Protein AF-A0A6A5E0U9-F1 (afdb_monomer_lite)

pLDDT: mean 84.62, std 11.76, range [40.44, 98.25]

Foldseek 3Di:
DVVVCVVCVDPDDPVPDDDDDAAFADDPDDPLVVLRVVVVVVCVVVVHGDHPHHDDPVRSVVSVVVVVVVVVVVVPPPDPPPPQDAPLLVLLWALQWGNLDVPDTDGLCPVPPDFAWDAQPPPRHIHGCLQQVDDPVPVDHDHQCPPPDPPHDLVQVVVQCVPPNVCSQDPLVRLVVLVVCLVVVVRGGPLSSCLVVVVDDPVSLVSQLPDDAPDDPVSLVVQLVSNVVSVVDDVVDVSVVCCCSRPSSLSSSLVSCCVRVVHTSSVSD

Sequence (269 aa):
MDILSLAFQNIWRLKEWSISYPDQWRQKDGVNCGVFVCTAAELDIKGTDMTNEPLNQVQLGHLRMYHAACLIADSVPKGKKVRESCMAEAIHACNYYDSTRKGQSRPLYPHVQKEDWVKCETCNGWLHKDCACYEPSQSGIFTCGCDLPEPYAFTSTLTSLRDKGVEGLISKERIKELKEMLDSGERKSNRMFLWQNPGGNRALKTILNGKPTCFNEKHMNDLIDLIKPTLSLDYSLFSNIDFVIDVMVPEATIDILVRFEGFSRFYAE

InterPro domains:
  IPR038765 Papain-like cysteine peptidase superfamily [SSF54001] (9-71)

Radius of gyration: 31.72 Å; chains: 1; bounding box: 82×39×82 Å

Secondary structure (DSSP, 8-state):
-HHHHHHSTTT--GGGPPP---------SSS-HHHHHHHHHHHHHHTPPPPSPPPPHHHHHHHHHHHHHHHHHHHS-TT-------GGGTTT--SSEE--STT-PEES-TT-----EEE-TTT--EEEHHHHT--TT--S----STTSPSSP--HHHHHHHHHH-GGGT--HHHHHHHHHHHHHTSS--HHHHHHH-TTS-HHHHHHHHT---SS-HHHHHHHHHHHHHHHT--TTSHHHHHHIIIIIHHHHHHHHHHHHH---HHHH-

Structure (mmCIF, N/CA/C/O backbone):
data_AF-A0A6A5E0U9-F1
#
_entry.id   AF-A0A6A5E0U9-F1
#
loop_
_atom_site.group_PDB
_atom_site.id
_atom_site.type_symbol
_atom_site.label_atom_id
_atom_site.label_alt_id
_atom_site.label_comp_id
_atom_site.label_asym_id
_atom_site.label_entity_id
_atom_site.label_seq_id
_atom_site.pdbx_PDB_ins_code
_atom_site.Cartn_x
_atom_site.Cartn_y
_atom_site.Cartn_z
_atom_site.occupancy
_atom_site.B_iso_or_equiv
_atom_site.auth_seq_id
_atom_site.auth_comp_id
_atom_site.auth_asym_id
_atom_site.auth_atom_id
_atom_site.pdbx_PDB_model_num
ATOM 1 N N . MET A 1 1 ? 54.716 -4.607 -36.582 1.00 58.03 1 MET A N 1
ATOM 2 C CA . MET A 1 1 ? 54.990 -6.059 -36.676 1.00 58.03 1 MET A CA 1
ATOM 3 C C . MET A 1 1 ? 55.412 -6.655 -35.340 1.00 58.03 1 MET A C 1
ATOM 5 O O . MET A 1 1 ? 55.076 -7.801 -35.101 1.00 58.03 1 MET A O 1
ATOM 9 N N . ASP A 1 2 ? 56.046 -5.896 -34.443 1.00 65.62 2 ASP A N 1
ATOM 10 C CA . ASP A 1 2 ? 56.578 -6.418 -33.169 1.00 65.62 2 ASP A CA 1
ATOM 11 C C . ASP A 1 2 ? 55.530 -7.075 -32.257 1.00 65.62 2 ASP A C 1
ATOM 13 O O . ASP A 1 2 ? 55.792 -8.127 -31.683 1.00 65.62 2 ASP A O 1
ATOM 17 N N . ILE A 1 3 ? 54.309 -6.527 -32.191 1.00 73.75 3 ILE A N 1
ATOM 18 C CA . ILE A 1 3 ? 53.193 -7.139 -31.446 1.00 73.75 3 ILE A CA 1
ATOM 19 C C . ILE A 1 3 ? 52.813 -8.512 -32.030 1.00 73.75 3 ILE A C 1
ATOM 21 O O . ILE A 1 3 ? 52.567 -9.454 -31.283 1.00 73.75 3 ILE A O 1
ATOM 25 N N . LEU A 1 4 ? 52.813 -8.656 -33.360 1.00 71.62 4 LEU A N 1
ATOM 26 C CA . LEU A 1 4 ? 52.514 -9.928 -34.028 1.00 71.62 4 LEU A CA 1
ATOM 27 C C . LEU A 1 4 ? 53.681 -10.918 -33.885 1.00 71.62 4 LEU A C 1
ATOM 29 O O . LEU A 1 4 ? 53.452 -12.098 -33.639 1.00 71.62 4 LEU A O 1
ATOM 33 N N . SER A 1 5 ? 54.926 -10.435 -33.933 1.00 69.69 5 SER A N 1
ATOM 34 C CA . SER A 1 5 ? 56.128 -11.214 -33.600 1.00 69.69 5 SER A CA 1
ATOM 35 C C . SER A 1 5 ? 56.076 -11.799 -32.197 1.00 69.69 5 SER A C 1
ATOM 37 O O . SER A 1 5 ? 56.457 -12.949 -32.001 1.00 69.69 5 SER A O 1
ATOM 39 N N . LEU A 1 6 ? 55.551 -11.040 -31.235 1.00 75.25 6 LEU A N 1
ATOM 40 C CA . LEU A 1 6 ? 55.354 -11.496 -29.863 1.00 75.25 6 LEU A CA 1
ATOM 41 C C . LEU A 1 6 ? 54.163 -12.451 -29.707 1.00 75.25 6 LEU A C 1
ATOM 43 O O . LEU A 1 6 ? 54.224 -13.333 -28.857 1.00 75.25 6 LEU A O 1
ATOM 47 N N . ALA A 1 7 ? 53.101 -12.300 -30.499 1.00 75.88 7 ALA A N 1
ATOM 48 C CA . ALA A 1 7 ? 51.920 -13.160 -30.416 1.00 75.88 7 ALA A CA 1
ATOM 49 C C . ALA A 1 7 ? 52.122 -14.529 -31.093 1.00 75.88 7 ALA A C 1
ATOM 51 O O . ALA A 1 7 ? 51.586 -15.531 -30.628 1.00 75.88 7 ALA A O 1
ATOM 52 N N . PHE A 1 8 ? 52.919 -14.592 -32.166 1.00 75.62 8 PHE A N 1
ATOM 53 C CA . PHE A 1 8 ? 53.071 -15.785 -33.011 1.00 75.62 8 PHE A CA 1
ATOM 54 C C . PHE A 1 8 ? 54.465 -16.433 -32.939 1.00 75.62 8 PHE A C 1
ATOM 56 O O . PHE A 1 8 ? 54.822 -17.201 -33.834 1.00 75.62 8 PHE A O 1
ATOM 63 N N . GLN A 1 9 ? 55.220 -16.154 -31.864 1.00 65.00 9 GLN A N 1
ATOM 64 C CA . GLN A 1 9 ? 56.666 -16.396 -31.668 1.00 65.00 9 GLN A CA 1
ATOM 65 C C . GLN A 1 9 ? 57.248 -17.695 -32.252 1.00 65.00 9 GLN A C 1
ATOM 67 O O . GLN A 1 9 ? 58.401 -17.681 -32.669 1.00 65.00 9 GLN A O 1
ATOM 72 N N . ASN A 1 10 ? 56.491 -18.798 -32.307 1.00 64.69 10 ASN A N 1
ATOM 73 C CA . ASN A 1 10 ? 57.000 -20.111 -32.723 1.00 64.69 10 ASN A CA 1
ATOM 74 C C . ASN A 1 10 ? 56.120 -20.866 -33.737 1.00 64.69 10 ASN A C 1
ATOM 76 O O . ASN A 1 10 ? 56.395 -22.031 -34.016 1.00 64.69 10 ASN A O 1
ATOM 80 N N . ILE A 1 11 ? 55.054 -20.254 -34.267 1.00 62.81 11 ILE A N 1
ATOM 81 C CA . ILE A 1 11 ? 54.010 -20.994 -35.011 1.00 62.81 11 ILE A CA 1
ATOM 82 C C . ILE A 1 11 ? 53.953 -20.595 -36.492 1.00 62.81 11 ILE A C 1
ATOM 84 O O . ILE A 1 11 ? 53.598 -21.418 -37.330 1.00 62.81 11 ILE A O 1
ATOM 88 N N . TRP A 1 12 ? 54.354 -19.369 -36.850 1.00 62.00 12 TRP A N 1
ATOM 89 C CA . TRP A 1 12 ? 54.237 -18.892 -38.231 1.00 62.00 12 TRP A CA 1
ATOM 90 C C . TRP A 1 12 ? 55.389 -17.994 -38.675 1.00 62.00 12 TRP A C 1
ATOM 92 O O . TRP A 1 12 ? 55.940 -17.204 -37.910 1.00 62.00 12 TRP A O 1
ATOM 102 N N . ARG A 1 13 ? 55.732 -18.078 -39.963 1.00 70.94 13 ARG A N 1
ATOM 103 C CA . ARG A 1 13 ? 56.753 -17.237 -40.593 1.00 70.94 13 ARG A CA 1
ATOM 104 C C . ARG A 1 13 ? 56.152 -15.891 -40.989 1.00 70.94 13 ARG A C 1
ATOM 106 O O . ARG A 1 13 ? 55.609 -15.741 -42.074 1.00 70.94 13 ARG A O 1
ATOM 113 N N . LEU A 1 14 ? 56.326 -14.879 -40.143 1.00 67.62 14 LEU A N 1
ATOM 114 C CA . LEU A 1 14 ? 55.871 -13.501 -40.412 1.00 67.62 14 LEU A CA 1
ATOM 115 C C . LEU A 1 14 ? 56.441 -12.890 -41.702 1.00 67.62 14 LEU A C 1
ATOM 117 O O . LEU A 1 14 ? 55.870 -11.950 -42.239 1.00 67.62 14 LEU A O 1
ATOM 121 N N . LYS A 1 15 ? 57.552 -13.432 -42.219 1.00 71.75 15 LYS A N 1
ATOM 122 C CA . LYS A 1 15 ? 58.125 -13.047 -43.521 1.00 71.75 15 LYS A CA 1
ATOM 123 C C . LYS A 1 15 ? 57.227 -13.396 -44.713 1.00 71.75 15 LYS A C 1
ATOM 125 O O . LYS A 1 15 ? 57.427 -12.844 -45.785 1.00 71.75 15 LYS A O 1
ATOM 130 N N . GLU A 1 16 ? 56.284 -14.315 -44.536 1.00 76.69 16 GLU A N 1
ATOM 131 C CA . GLU A 1 16 ? 55.345 -14.755 -45.575 1.00 76.69 16 GLU A CA 1
ATOM 132 C C . GLU A 1 16 ? 54.035 -13.947 -45.541 1.00 76.69 16 GLU A C 1
ATOM 134 O O . GLU A 1 16 ? 53.144 -14.175 -46.352 1.00 76.69 16 GLU A O 1
ATOM 139 N N . TRP A 1 17 ? 53.903 -12.997 -44.610 1.00 75.50 17 TRP A N 1
ATOM 140 C CA . TRP A 1 17 ? 52.701 -12.188 -44.457 1.00 75.50 17 TRP A CA 1
ATOM 141 C C . TRP A 1 17 ? 52.766 -10.971 -45.377 1.00 75.50 17 TRP A C 1
ATOM 143 O O . TRP A 1 17 ? 53.725 -10.199 -45.345 1.00 75.50 17 TRP A O 1
ATOM 153 N N . SER A 1 18 ? 51.718 -10.773 -46.168 1.00 78.62 18 SER A N 1
ATOM 154 C CA . SER A 1 18 ? 51.528 -9.562 -46.961 1.00 78.62 18 SER A CA 1
ATOM 155 C C . SER A 1 18 ? 50.759 -8.519 -46.158 1.00 78.62 18 SER A C 1
ATOM 157 O O . SER A 1 18 ? 49.714 -8.820 -45.584 1.00 78.62 18 SER A O 1
ATOM 159 N N . ILE A 1 19 ? 51.250 -7.282 -46.159 1.00 79.00 19 ILE A N 1
ATOM 160 C CA . ILE A 1 19 ? 50.497 -6.127 -45.669 1.00 79.00 19 ILE A CA 1
ATOM 161 C C . ILE A 1 19 ? 49.814 -5.494 -46.877 1.00 79.00 19 ILE A C 1
ATOM 163 O O . ILE A 1 19 ? 50.485 -5.101 -47.830 1.00 79.00 19 ILE A O 1
ATOM 167 N N . SER A 1 20 ? 48.492 -5.389 -46.830 1.00 81.25 20 SER A N 1
ATOM 168 C CA . SER A 1 20 ? 47.696 -4.669 -47.819 1.00 81.25 20 SER A CA 1
ATOM 169 C C . SER A 1 20 ? 47.112 -3.407 -47.199 1.00 81.25 20 SER A C 1
ATOM 171 O O . SER A 1 20 ? 46.666 -3.417 -46.053 1.00 81.25 20 SER A O 1
ATOM 173 N N . TYR A 1 21 ? 47.092 -2.331 -47.979 1.00 78.12 21 TYR A N 1
ATOM 174 C CA . TYR A 1 21 ? 46.406 -1.094 -47.633 1.00 78.12 21 TYR A CA 1
ATOM 175 C C . TYR A 1 21 ? 45.181 -0.994 -48.538 1.00 78.12 21 TYR A C 1
ATOM 177 O O . TYR A 1 21 ? 45.360 -0.728 -49.728 1.00 78.12 21 TYR A O 1
ATOM 185 N N . PRO A 1 22 ? 43.971 -1.285 -48.031 1.00 76.38 22 PRO A N 1
ATOM 186 C CA . PRO A 1 22 ? 42.769 -1.145 -48.836 1.00 76.38 22 PRO A CA 1
ATOM 187 C C . PRO A 1 22 ? 42.552 0.325 -49.195 1.00 76.38 22 PRO A C 1
ATOM 189 O O . PRO A 1 22 ? 43.014 1.224 -48.484 1.00 76.38 22 PRO A O 1
ATOM 192 N N . ASP A 1 23 ? 41.833 0.556 -50.290 1.00 82.19 23 ASP A N 1
ATOM 193 C CA . ASP A 1 23 ? 41.374 1.892 -50.651 1.00 82.19 23 ASP A CA 1
ATOM 194 C C . ASP A 1 23 ? 40.517 2.468 -49.517 1.00 82.19 23 ASP A C 1
ATOM 196 O O . ASP A 1 23 ? 39.747 1.761 -48.866 1.00 82.19 23 ASP A O 1
ATOM 200 N N . GLN A 1 24 ? 40.687 3.759 -49.240 1.00 81.88 24 GLN A N 1
ATOM 201 C CA . GLN A 1 24 ? 40.002 4.445 -48.147 1.00 81.88 24 GLN A CA 1
ATOM 202 C C . GLN A 1 24 ? 39.643 5.862 -48.570 1.00 81.88 24 GLN A C 1
ATOM 204 O O . GLN A 1 24 ? 40.419 6.559 -49.231 1.00 81.88 24 GLN A O 1
ATOM 209 N N . TRP A 1 25 ? 38.481 6.335 -48.119 1.00 86.88 25 TRP A N 1
ATOM 210 C CA . TRP A 1 25 ? 38.076 7.711 -48.368 1.00 86.88 25 TRP A CA 1
ATOM 211 C C . TRP A 1 25 ? 39.111 8.694 -47.826 1.00 86.88 25 TRP A C 1
ATOM 213 O O . TRP A 1 25 ? 39.492 8.661 -46.652 1.00 86.88 25 TRP A O 1
ATOM 223 N N . ARG A 1 26 ? 39.537 9.629 -48.677 1.00 84.38 26 ARG A N 1
ATOM 224 C CA . ARG A 1 26 ? 40.525 10.633 -48.286 1.00 84.38 26 ARG A CA 1
ATOM 225 C C . ARG A 1 26 ? 39.898 11.673 -47.359 1.00 84.38 26 ARG A C 1
ATOM 227 O O . ARG A 1 26 ? 39.071 12.482 -47.787 1.00 84.38 26 ARG A O 1
ATOM 234 N N . GLN A 1 27 ? 40.364 11.715 -46.114 1.00 83.00 27 GLN A N 1
ATOM 235 C CA . GLN A 1 27 ? 40.028 12.786 -45.183 1.00 83.00 27 GLN A CA 1
ATOM 236 C C . GLN A 1 27 ? 40.666 14.116 -45.630 1.00 83.00 27 GLN A C 1
ATOM 238 O O . GLN A 1 27 ? 41.842 14.170 -45.986 1.00 83.00 27 GLN A O 1
ATOM 243 N N . LYS A 1 28 ? 39.880 15.202 -45.612 1.00 85.00 28 LYS A N 1
ATOM 244 C CA . LYS A 1 28 ? 40.313 16.564 -45.994 1.00 85.00 28 LYS A CA 1
ATOM 245 C C . LYS A 1 28 ? 40.357 17.559 -44.825 1.00 85.00 28 LYS A C 1
ATOM 247 O O . LYS A 1 28 ? 40.676 18.723 -45.034 1.00 85.00 28 LYS A O 1
ATOM 252 N N . ASP A 1 29 ? 40.019 17.121 -43.617 1.00 82.44 29 ASP A N 1
ATOM 253 C CA . ASP A 1 29 ? 39.964 17.947 -42.407 1.00 82.44 29 ASP A CA 1
ATOM 254 C C . ASP A 1 29 ? 40.693 17.273 -41.237 1.00 82.44 29 ASP A C 1
ATOM 256 O O . ASP A 1 29 ? 41.065 16.111 -41.330 1.00 82.44 29 ASP A O 1
ATOM 260 N N . GLY A 1 30 ? 40.908 17.990 -40.132 1.00 84.44 30 GLY A N 1
ATOM 261 C CA . GLY A 1 30 ? 41.599 17.457 -38.949 1.00 84.44 30 GLY A CA 1
ATOM 262 C C . GLY A 1 30 ? 40.689 16.879 -37.860 1.00 84.44 30 GLY A C 1
ATOM 263 O O . GLY A 1 30 ? 41.194 16.502 -36.809 1.00 84.44 30 GLY A O 1
ATOM 264 N N . VAL A 1 31 ? 39.365 16.845 -38.057 1.00 85.75 31 VAL A N 1
ATOM 265 C CA . VAL A 1 31 ? 38.398 16.621 -36.956 1.00 85.75 31 VAL A CA 1
ATOM 266 C C . VAL A 1 31 ? 37.567 15.348 -37.101 1.00 85.75 31 VAL A C 1
ATOM 268 O O . VAL A 1 31 ? 36.979 14.892 -36.126 1.00 85.75 31 VAL A O 1
ATOM 271 N N . ASN A 1 32 ? 37.516 14.749 -38.292 1.00 87.75 32 ASN A N 1
ATOM 272 C CA . ASN A 1 32 ? 36.668 13.587 -38.569 1.00 87.75 32 ASN A CA 1
ATOM 273 C C . ASN A 1 32 ? 37.390 12.239 -38.537 1.00 87.75 32 ASN A C 1
ATOM 275 O O . ASN A 1 32 ? 36.776 11.238 -38.894 1.00 87.75 32 ASN A O 1
ATOM 279 N N . CYS A 1 33 ? 38.649 12.172 -38.096 1.00 88.88 33 CYS A N 1
ATOM 280 C CA . CYS A 1 33 ? 39.456 10.951 -38.206 1.00 88.88 33 CYS A CA 1
ATOM 281 C C . CYS A 1 33 ? 38.786 9.744 -37.532 1.00 88.88 33 CYS A C 1
ATOM 283 O O . CYS A 1 33 ? 38.795 8.653 -38.092 1.00 88.88 33 CYS A O 1
ATOM 285 N N . GLY A 1 34 ? 38.105 9.954 -36.399 1.00 88.44 34 GLY A N 1
ATOM 286 C CA . GLY A 1 34 ? 37.329 8.909 -35.728 1.00 88.44 34 GLY A CA 1
ATOM 287 C C . GLY A 1 34 ? 36.192 8.338 -36.584 1.00 88.44 34 GLY A C 1
ATOM 288 O O . GLY A 1 34 ? 35.999 7.129 -36.609 1.00 88.44 34 GLY A O 1
ATOM 289 N N . VAL A 1 35 ? 35.486 9.177 -37.350 1.00 90.25 35 VAL A N 1
ATOM 290 C CA . VAL A 1 35 ? 34.416 8.733 -38.262 1.00 90.25 35 VAL A CA 1
ATOM 291 C C . VAL A 1 35 ? 34.989 7.858 -39.377 1.00 90.25 35 VAL A C 1
ATOM 293 O O . VAL A 1 35 ? 34.420 6.810 -39.681 1.00 90.25 35 VAL A O 1
ATOM 296 N N . PHE A 1 36 ? 36.124 8.256 -39.962 1.00 90.75 36 PHE A N 1
ATOM 297 C CA . PHE A 1 36 ? 36.796 7.472 -41.004 1.00 90.75 36 PHE A CA 1
ATOM 298 C C . PHE A 1 36 ? 37.283 6.123 -40.463 1.00 90.75 36 PHE A C 1
ATOM 300 O O . PHE A 1 36 ? 36.996 5.100 -41.074 1.00 90.75 36 PHE A O 1
ATOM 307 N N . VAL A 1 37 ? 37.940 6.102 -39.297 1.00 89.75 37 VAL A N 1
ATOM 308 C CA . VAL A 1 37 ? 38.462 4.866 -38.687 1.00 89.75 37 VAL A CA 1
ATOM 309 C C . VAL A 1 37 ? 37.338 3.893 -38.323 1.00 89.75 37 VAL A C 1
ATOM 311 O O . VAL A 1 37 ? 37.416 2.722 -38.689 1.00 89.75 37 VAL A O 1
ATOM 314 N N . CYS A 1 38 ? 36.278 4.359 -37.652 1.00 89.44 38 CYS A N 1
ATOM 315 C CA . CYS A 1 38 ? 35.160 3.491 -37.268 1.00 89.44 38 CYS A CA 1
ATOM 316 C C . CYS A 1 38 ? 34.431 2.926 -38.492 1.00 89.44 38 CYS A C 1
ATOM 318 O O . CYS A 1 38 ? 34.117 1.739 -38.526 1.00 89.44 38 CYS A O 1
ATOM 320 N N . THR A 1 39 ? 34.198 3.755 -39.515 1.00 89.38 39 THR A N 1
ATOM 321 C CA . THR A 1 39 ? 33.515 3.297 -40.735 1.00 89.38 39 THR A CA 1
ATOM 322 C C . THR A 1 39 ? 34.383 2.325 -41.530 1.00 89.38 39 THR A C 1
ATOM 324 O O . THR A 1 39 ? 33.877 1.308 -41.991 1.00 89.38 39 THR A O 1
ATOM 327 N N . ALA A 1 40 ? 35.686 2.596 -41.657 1.00 87.88 40 ALA A N 1
ATOM 328 C CA . ALA A 1 40 ? 36.614 1.709 -42.353 1.00 87.88 40 ALA A CA 1
ATOM 329 C C . ALA A 1 40 ? 36.672 0.324 -41.696 1.00 87.88 40 ALA A C 1
ATOM 331 O O . ALA A 1 40 ? 36.576 -0.682 -42.392 1.00 87.88 40 ALA A O 1
ATOM 332 N N . ALA A 1 41 ? 36.752 0.271 -40.363 1.00 87.62 41 ALA A N 1
ATOM 333 C CA . ALA A 1 41 ? 36.735 -0.990 -39.625 1.00 87.62 41 ALA A CA 1
ATOM 334 C C . ALA A 1 41 ? 35.416 -1.762 -39.816 1.00 87.62 41 ALA A C 1
ATOM 336 O O . ALA A 1 41 ? 35.425 -2.978 -39.984 1.00 87.62 41 ALA A O 1
ATOM 337 N N . GLU A 1 42 ? 34.275 -1.068 -39.813 1.00 87.25 42 GLU A N 1
ATOM 338 C CA . GLU A 1 42 ? 32.972 -1.705 -40.016 1.00 87.25 42 GLU A CA 1
ATOM 339 C C . GLU A 1 42 ? 32.806 -2.271 -41.433 1.00 87.25 42 GLU A C 1
ATOM 341 O O . GLU A 1 42 ? 32.258 -3.362 -41.602 1.00 87.25 42 GLU A O 1
ATOM 346 N N . LEU A 1 43 ? 33.265 -1.541 -42.451 1.00 85.62 43 LEU A N 1
ATOM 347 C CA . LEU A 1 43 ? 33.187 -1.982 -43.844 1.00 85.62 43 LEU A CA 1
ATOM 348 C C . LEU A 1 43 ? 34.145 -3.142 -44.134 1.00 85.62 43 LEU A C 1
ATOM 350 O O . LEU A 1 43 ? 33.746 -4.066 -44.840 1.00 85.62 43 LEU A O 1
ATOM 354 N N . ASP A 1 44 ? 35.335 -3.146 -43.526 1.00 85.00 44 ASP A N 1
ATOM 355 C CA . ASP A 1 44 ? 36.298 -4.254 -43.611 1.00 85.00 44 ASP A CA 1
ATOM 356 C C . ASP A 1 44 ? 35.694 -5.562 -43.071 1.00 85.00 44 ASP A C 1
ATOM 358 O O . ASP A 1 44 ? 35.697 -6.586 -43.753 1.00 85.00 44 ASP A O 1
ATOM 362 N N . ILE A 1 45 ? 35.034 -5.510 -41.906 1.00 83.50 45 ILE A N 1
ATOM 363 C CA . ILE A 1 45 ? 34.315 -6.665 -41.333 1.00 83.50 45 ILE A CA 1
ATOM 364 C C . ILE A 1 45 ? 33.187 -7.147 -42.256 1.00 83.50 45 ILE A C 1
ATOM 366 O O . ILE A 1 45 ? 32.911 -8.346 -42.332 1.00 83.50 45 ILE A O 1
ATOM 370 N N . LYS A 1 46 ? 32.509 -6.223 -42.945 1.00 82.81 46 LYS A N 1
ATOM 371 C CA . LYS A 1 46 ? 31.412 -6.542 -43.870 1.00 82.81 46 LYS A CA 1
ATOM 372 C C . LYS A 1 46 ? 31.895 -6.979 -45.257 1.00 82.81 46 LYS A C 1
ATOM 374 O O . LYS A 1 46 ? 31.057 -7.383 -46.060 1.00 82.81 46 LYS A O 1
ATOM 379 N N . GLY A 1 47 ? 33.200 -6.922 -45.535 1.00 83.44 47 GLY A N 1
ATOM 380 C CA . GLY A 1 47 ? 33.765 -7.222 -46.851 1.00 83.44 47 GLY A CA 1
ATOM 381 C C . GLY A 1 47 ? 33.312 -6.243 -47.937 1.00 83.44 47 GLY A C 1
ATOM 382 O O . GLY A 1 47 ? 33.166 -6.639 -49.091 1.00 83.44 47 GLY A O 1
ATOM 383 N N . THR A 1 48 ? 33.024 -4.992 -47.567 1.00 83.38 48 THR A N 1
ATOM 384 C CA . THR A 1 48 ? 32.579 -3.957 -48.506 1.00 83.38 48 THR A CA 1
ATOM 385 C C . THR A 1 48 ? 33.762 -3.100 -48.933 1.00 83.38 48 THR A C 1
ATOM 387 O O . THR A 1 48 ? 34.345 -2.395 -48.110 1.00 83.38 48 THR A O 1
ATOM 390 N N . ASP A 1 49 ? 34.058 -3.098 -50.231 1.00 80.31 49 ASP A N 1
ATOM 391 C CA . ASP A 1 49 ? 35.122 -2.268 -50.793 1.00 80.31 49 ASP A CA 1
ATOM 392 C C . ASP A 1 49 ? 34.798 -0.771 -50.679 1.00 80.31 49 ASP A C 1
ATOM 394 O O . ASP A 1 49 ? 33.678 -0.317 -50.939 1.00 80.31 49 ASP A O 1
ATOM 398 N N . MET A 1 50 ? 35.807 0.012 -50.302 1.00 80.31 50 MET A N 1
ATOM 399 C CA . MET A 1 50 ? 35.739 1.470 -50.241 1.00 80.31 50 MET A CA 1
ATOM 400 C C . MET A 1 50 ? 36.400 2.096 -51.467 1.00 80.31 50 MET A C 1
ATOM 402 O O . MET A 1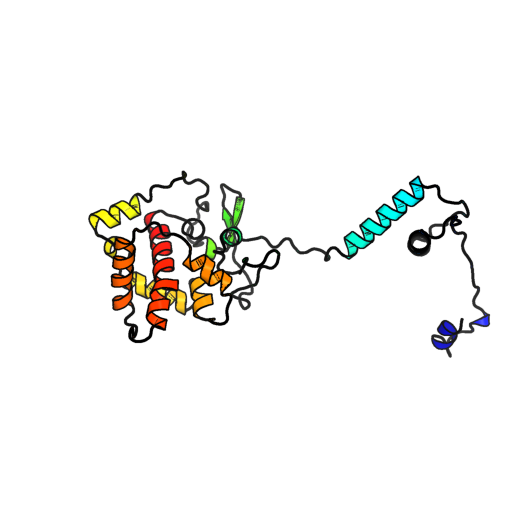 50 ? 37.293 1.525 -52.083 1.00 80.31 50 MET A O 1
ATOM 406 N N . THR A 1 51 ? 35.975 3.312 -51.807 1.00 81.25 51 THR A N 1
ATOM 407 C CA . THR A 1 51 ? 36.606 4.112 -52.863 1.00 81.25 51 THR A CA 1
ATOM 408 C C . THR A 1 51 ? 37.591 5.116 -52.266 1.00 81.25 51 THR A C 1
ATOM 410 O O . THR A 1 51 ? 37.489 5.499 -51.103 1.00 81.25 51 THR A O 1
ATOM 413 N N . ASN A 1 52 ? 38.516 5.624 -53.083 1.00 81.69 52 ASN A N 1
ATOM 414 C CA . ASN A 1 52 ? 39.447 6.686 -52.675 1.00 81.69 52 ASN A CA 1
ATOM 415 C C . ASN A 1 52 ? 38.854 8.107 -52.765 1.00 81.69 52 ASN A C 1
ATOM 417 O O . ASN A 1 52 ? 39.559 9.104 -52.566 1.00 81.69 52 ASN A O 1
ATOM 421 N N . GLU A 1 53 ? 37.564 8.233 -53.083 1.00 83.50 53 GLU A N 1
ATOM 422 C CA . GLU A 1 53 ? 36.919 9.532 -53.246 1.00 83.50 53 GLU A CA 1
ATOM 423 C C . GLU A 1 53 ? 36.688 10.224 -51.892 1.00 83.50 53 GLU A C 1
ATOM 425 O O . GLU A 1 53 ? 36.318 9.586 -50.907 1.00 83.50 53 GLU A O 1
ATOM 430 N N . PRO A 1 54 ? 36.909 11.545 -51.795 1.00 83.69 54 PRO A N 1
ATOM 431 C CA . PRO A 1 54 ? 36.645 12.273 -50.565 1.00 83.69 54 PRO A CA 1
ATOM 432 C C . PRO A 1 54 ? 35.139 12.429 -50.346 1.00 83.69 54 PRO A C 1
ATOM 434 O O . PRO A 1 54 ? 34.417 12.880 -51.235 1.00 83.69 54 PRO A O 1
ATOM 437 N N . LEU A 1 55 ? 34.685 12.156 -49.125 1.00 86.56 55 LEU A N 1
ATOM 438 C CA . LEU A 1 55 ? 33.298 12.390 -48.737 1.00 86.56 55 LEU A CA 1
ATOM 439 C C . LEU A 1 55 ? 32.955 13.885 -48.720 1.00 86.56 55 LEU A C 1
ATOM 441 O O . LEU A 1 55 ? 33.747 14.726 -48.281 1.00 86.56 55 LEU A O 1
ATOM 445 N N . ASN A 1 56 ? 31.738 14.214 -49.149 1.00 88.25 56 ASN A N 1
ATOM 446 C CA . ASN A 1 56 ? 31.179 15.551 -48.982 1.00 88.25 56 ASN A CA 1
ATOM 447 C C . ASN A 1 56 ? 30.622 15.759 -47.556 1.00 88.25 56 ASN A C 1
ATOM 449 O O . ASN A 1 56 ? 30.470 14.819 -46.775 1.00 88.25 56 ASN A O 1
ATOM 453 N N . GLN A 1 57 ? 30.304 17.010 -47.202 1.00 84.12 57 GLN A N 1
ATOM 454 C CA . GLN A 1 57 ? 29.846 17.355 -45.847 1.00 84.12 57 GLN A CA 1
ATOM 455 C C . GLN A 1 57 ? 28.520 16.687 -45.456 1.00 84.12 57 GLN A C 1
ATOM 457 O O . GLN A 1 57 ? 28.329 16.378 -44.283 1.00 84.12 57 GLN A O 1
ATOM 462 N N . VAL A 1 58 ? 27.624 16.425 -46.411 1.00 85.81 58 VAL A N 1
ATOM 463 C CA . VAL A 1 58 ? 26.344 15.750 -46.139 1.00 85.81 58 VAL A CA 1
ATOM 464 C C . VAL A 1 58 ? 26.586 14.280 -45.795 1.00 85.81 58 VAL A C 1
ATOM 466 O O . VAL A 1 58 ? 26.077 13.791 -44.789 1.00 85.81 58 VAL A O 1
ATOM 469 N N . GLN A 1 59 ? 27.433 13.595 -46.569 1.00 88.25 59 GLN A N 1
ATOM 470 C CA . GLN A 1 59 ? 27.843 12.212 -46.301 1.00 88.25 59 GLN A CA 1
ATOM 471 C C . GLN A 1 59 ? 28.556 12.091 -44.948 1.00 88.25 59 GLN A C 1
ATOM 473 O O . GLN A 1 59 ? 28.228 11.211 -44.153 1.00 88.25 59 GLN A O 1
ATOM 478 N N . LEU A 1 60 ? 29.471 13.018 -44.643 1.00 89.06 60 LEU A N 1
ATOM 479 C CA . LEU A 1 60 ? 30.124 13.087 -43.331 1.00 89.06 60 LEU A CA 1
ATOM 480 C C . LEU A 1 60 ? 29.120 13.342 -42.202 1.00 89.06 60 LEU A C 1
ATOM 482 O O . LEU A 1 60 ? 29.225 12.723 -41.145 1.00 89.06 60 LEU A O 1
ATOM 486 N N . GLY A 1 61 ? 28.136 14.216 -42.420 1.00 83.38 61 GLY A N 1
ATOM 487 C CA . GLY A 1 61 ? 27.057 14.474 -41.469 1.00 83.38 61 GLY A CA 1
ATOM 488 C C . GLY A 1 61 ? 26.247 13.216 -41.155 1.00 83.38 61 GLY A C 1
ATOM 489 O O . GLY A 1 61 ? 26.013 12.918 -39.984 1.00 83.38 61 GLY A O 1
ATOM 490 N N . HIS A 1 62 ? 25.889 12.434 -42.176 1.00 87.62 62 HIS A N 1
ATOM 491 C CA . HIS A 1 62 ? 25.191 11.160 -41.993 1.00 87.62 62 HIS A CA 1
ATOM 492 C C . HIS A 1 62 ? 26.027 10.145 -41.211 1.00 87.62 62 HIS A C 1
ATOM 494 O O . HIS A 1 62 ? 25.513 9.551 -40.267 1.00 87.62 62 HIS A O 1
ATOM 500 N N . LEU A 1 63 ? 27.313 9.985 -41.537 1.00 89.25 63 LEU A N 1
ATOM 501 C CA . LEU A 1 63 ? 28.183 9.053 -40.813 1.00 89.25 63 LEU A CA 1
ATOM 502 C C . LEU A 1 63 ? 28.397 9.475 -39.355 1.00 89.25 63 LEU A C 1
ATOM 504 O O . LEU A 1 63 ? 28.383 8.625 -38.469 1.00 89.25 63 LEU A O 1
ATOM 508 N N . ARG A 1 64 ? 28.530 10.777 -39.072 1.00 89.06 64 ARG A N 1
ATOM 509 C CA . ARG A 1 64 ? 28.589 11.274 -37.685 1.00 89.06 64 ARG A CA 1
ATOM 510 C C . ARG A 1 64 ? 27.327 10.923 -36.912 1.00 89.06 64 ARG A C 1
ATOM 512 O O . ARG A 1 64 ? 27.432 10.442 -35.791 1.00 89.06 64 ARG A O 1
ATOM 519 N N . MET A 1 65 ? 26.153 11.162 -37.498 1.00 84.75 65 MET A N 1
ATOM 520 C CA . MET A 1 65 ? 24.882 10.827 -36.852 1.00 84.75 65 MET A CA 1
ATOM 521 C C . MET A 1 65 ? 24.735 9.322 -36.647 1.00 84.75 65 MET A C 1
ATOM 523 O O . MET A 1 65 ? 24.300 8.911 -35.578 1.00 84.75 65 MET A O 1
ATOM 527 N N . TYR A 1 66 ? 25.139 8.512 -37.626 1.00 87.06 66 TYR A N 1
ATOM 528 C CA . TYR A 1 66 ? 25.142 7.057 -37.520 1.00 87.06 66 TYR A CA 1
ATOM 529 C C . TYR A 1 66 ? 26.027 6.578 -36.363 1.00 87.06 66 TYR A C 1
ATOM 531 O O . TYR A 1 66 ? 25.531 5.925 -35.451 1.00 87.06 66 TYR A O 1
ATOM 539 N N . HIS A 1 67 ? 27.301 6.984 -36.324 1.00 85.38 67 HIS A N 1
ATOM 540 C CA . HIS A 1 67 ? 28.219 6.584 -35.250 1.00 85.38 67 HIS A CA 1
ATOM 541 C C . HIS A 1 67 ? 27.798 7.132 -33.887 1.00 85.38 67 HIS A C 1
ATOM 543 O O . HIS A 1 67 ? 27.884 6.420 -32.891 1.00 85.38 67 HIS A O 1
ATOM 549 N N . ALA A 1 68 ? 27.281 8.363 -33.824 1.00 79.88 68 ALA A N 1
ATOM 550 C CA . ALA A 1 68 ? 26.707 8.905 -32.596 1.00 79.88 68 ALA A CA 1
ATOM 551 C C . ALA A 1 68 ? 25.491 8.086 -32.135 1.00 79.88 68 ALA A C 1
ATOM 553 O O . ALA A 1 68 ? 25.380 7.787 -30.950 1.00 79.88 68 ALA A O 1
ATOM 554 N N . ALA A 1 69 ? 24.611 7.677 -33.053 1.00 73.31 69 ALA A N 1
ATOM 555 C CA . ALA A 1 69 ? 23.468 6.826 -32.746 1.00 73.31 69 ALA A CA 1
ATOM 556 C C . ALA A 1 69 ? 23.900 5.426 -32.290 1.00 73.31 69 ALA A C 1
ATOM 558 O O . ALA A 1 69 ? 23.310 4.916 -31.346 1.00 73.31 69 ALA A O 1
ATOM 559 N N . CYS A 1 70 ? 24.943 4.834 -32.882 1.00 76.94 70 CYS A N 1
ATOM 560 C CA . CYS A 1 70 ? 25.520 3.563 -32.433 1.00 76.94 70 CYS A CA 1
ATOM 561 C C . CYS A 1 70 ? 26.137 3.682 -31.034 1.00 76.94 70 CYS A C 1
ATOM 563 O O . CYS A 1 70 ? 25.844 2.863 -30.172 1.00 76.94 70 CYS A O 1
ATOM 565 N N . LEU A 1 71 ? 26.905 4.742 -30.763 1.00 75.69 71 LEU A N 1
ATOM 566 C CA . LEU A 1 71 ? 27.464 5.004 -29.432 1.00 75.69 71 LEU A CA 1
ATOM 567 C C . LEU A 1 71 ? 26.367 5.245 -28.392 1.00 75.69 71 LEU A C 1
ATOM 569 O O . LEU A 1 71 ? 26.482 4.782 -27.259 1.00 75.69 71 LEU A O 1
ATOM 573 N N . ILE A 1 72 ? 25.291 5.944 -28.764 1.00 71.06 72 ILE A N 1
ATOM 574 C CA . ILE A 1 72 ? 24.108 6.103 -27.915 1.00 71.06 72 ILE A CA 1
ATOM 575 C C . ILE A 1 72 ? 23.415 4.750 -27.729 1.00 71.06 72 ILE A C 1
ATOM 577 O O . ILE A 1 72 ? 23.098 4.405 -26.604 1.00 71.06 72 ILE A O 1
ATOM 581 N N . ALA A 1 73 ? 23.227 3.945 -28.772 1.00 59.78 73 ALA A N 1
ATOM 582 C CA . ALA A 1 73 ? 22.592 2.630 -28.679 1.00 59.78 73 ALA A CA 1
ATOM 583 C C . ALA A 1 73 ? 23.398 1.630 -27.829 1.00 59.78 73 ALA A C 1
ATOM 585 O O . ALA A 1 73 ? 22.798 0.845 -27.100 1.00 59.78 73 ALA A O 1
ATOM 586 N N . ASP A 1 74 ? 24.730 1.696 -27.867 1.00 52.88 74 ASP A N 1
ATOM 587 C CA . ASP A 1 74 ? 25.625 0.870 -27.046 1.00 52.88 74 ASP A CA 1
ATOM 588 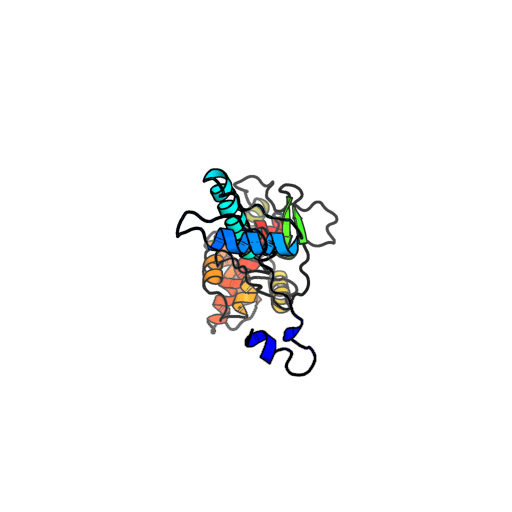C C . ASP A 1 74 ? 25.790 1.406 -25.613 1.00 52.88 74 ASP A C 1
ATOM 590 O O . ASP A 1 74 ? 26.091 0.641 -24.694 1.00 52.88 74 ASP A O 1
ATOM 594 N N . SER A 1 75 ? 25.565 2.709 -25.394 1.00 50.34 75 SER A N 1
ATOM 595 C CA . SER A 1 75 ? 25.502 3.321 -24.054 1.00 50.34 75 SER A CA 1
ATOM 596 C C . SER A 1 75 ? 24.098 3.311 -23.445 1.00 50.34 75 SER A C 1
ATOM 598 O O . SER A 1 75 ? 23.950 3.482 -22.231 1.00 50.34 75 SER A O 1
ATOM 600 N N . VAL A 1 76 ? 23.067 3.039 -24.246 1.00 42.06 76 VAL A N 1
ATOM 601 C CA . VAL A 1 76 ? 21.758 2.606 -23.772 1.00 42.06 76 VAL A CA 1
ATOM 602 C C . VAL A 1 76 ? 21.960 1.193 -23.225 1.00 42.06 76 VAL A C 1
ATOM 604 O O . VAL A 1 76 ? 22.328 0.289 -23.973 1.00 42.06 76 VAL A O 1
ATOM 607 N N . PRO A 1 77 ? 21.738 0.961 -21.919 1.00 45.72 77 PRO A N 1
ATOM 608 C CA . PRO A 1 77 ? 21.825 -0.377 -21.358 1.00 45.72 77 PRO A CA 1
ATOM 609 C C . PRO A 1 77 ? 20.952 -1.313 -22.192 1.00 45.72 77 PRO A C 1
ATOM 611 O O . PRO A 1 77 ? 19.743 -1.075 -22.283 1.00 45.72 77 PRO A O 1
ATOM 614 N N . LYS A 1 78 ? 21.566 -2.339 -22.808 1.00 44.50 78 LYS A N 1
ATOM 615 C CA . LYS A 1 78 ? 20.879 -3.419 -23.531 1.00 44.50 78 LYS A CA 1
ATOM 616 C C . LYS A 1 78 ? 19.638 -3.808 -22.739 1.00 44.50 78 LYS A C 1
ATOM 618 O O . LYS A 1 78 ? 19.769 -4.377 -21.662 1.00 44.50 78 LYS A O 1
ATOM 623 N N . GLY A 1 79 ? 18.475 -3.406 -23.253 1.00 45.59 79 GLY A N 1
ATOM 624 C CA . GLY A 1 79 ? 17.160 -3.579 -22.650 1.00 45.59 79 GLY A CA 1
ATOM 625 C C . GLY A 1 79 ? 17.158 -3.591 -21.123 1.00 45.59 79 GLY A C 1
ATOM 626 O O . GLY A 1 79 ? 17.132 -4.665 -20.518 1.00 45.59 79 GLY A O 1
ATOM 627 N N . LYS A 1 80 ? 17.000 -2.429 -20.473 1.00 40.44 80 LYS A N 1
ATOM 628 C CA . LYS A 1 80 ? 16.133 -2.468 -19.290 1.00 40.44 80 LYS A CA 1
ATOM 629 C C . LYS A 1 80 ? 14.825 -3.051 -19.813 1.00 40.44 80 LYS A C 1
ATOM 631 O O . LYS A 1 80 ? 14.127 -2.367 -20.558 1.00 40.44 80 LYS A O 1
ATOM 636 N N . LYS A 1 81 ? 14.510 -4.309 -19.469 1.00 40.75 81 LYS A N 1
ATOM 637 C CA . LYS A 1 81 ? 13.108 -4.726 -19.395 1.00 40.75 81 LYS A CA 1
ATOM 638 C C . LYS A 1 81 ? 12.429 -3.541 -18.729 1.00 40.75 81 LYS A C 1
ATOM 640 O O . LYS A 1 81 ? 12.855 -3.165 -17.633 1.00 40.75 81 LYS A O 1
ATOM 645 N N . VAL A 1 82 ? 11.521 -2.866 -19.434 1.00 46.19 82 VAL A N 1
ATOM 646 C CA . VAL A 1 82 ? 10.668 -1.881 -18.780 1.00 46.19 82 VAL A CA 1
ATOM 647 C C . VAL A 1 82 ? 9.992 -2.715 -17.719 1.00 46.19 82 VAL A C 1
ATOM 649 O O . VAL A 1 82 ? 9.197 -3.594 -18.039 1.00 46.19 82 VAL A O 1
ATOM 652 N N . ARG A 1 83 ? 10.472 -2.587 -16.483 1.00 62.53 83 ARG A N 1
ATOM 653 C CA . ARG A 1 83 ? 9.887 -3.308 -15.379 1.00 62.53 83 ARG A CA 1
ATOM 654 C C . ARG A 1 83 ? 8.445 -2.840 -15.378 1.00 62.53 83 ARG A C 1
ATOM 656 O O . ARG A 1 83 ? 8.213 -1.631 -15.347 1.00 62.53 83 ARG A O 1
ATOM 663 N N . GLU A 1 84 ? 7.519 -3.785 -15.485 1.00 67.25 84 GLU A N 1
ATOM 664 C CA . GLU A 1 84 ? 6.116 -3.506 -15.228 1.00 67.25 84 GLU A CA 1
ATOM 665 C C . GLU A 1 84 ? 6.080 -2.823 -13.863 1.00 67.25 84 GLU A C 1
ATOM 667 O O . GLU A 1 84 ? 6.540 -3.369 -12.859 1.00 67.25 84 GLU A O 1
ATOM 672 N N . SER A 1 85 ? 5.732 -1.539 -13.868 1.00 83.31 85 SER A N 1
ATOM 673 C CA . SER A 1 85 ? 5.745 -0.740 -12.656 1.00 83.31 85 SER A CA 1
ATOM 674 C C . SER A 1 85 ? 4.372 -0.863 -12.036 1.00 83.31 85 SER A C 1
ATOM 676 O O . SER A 1 85 ? 3.354 -0.664 -12.702 1.00 83.31 85 SER A O 1
ATOM 678 N N . CYS A 1 86 ? 4.354 -1.214 -10.759 1.00 91.56 86 CYS A N 1
ATOM 679 C CA . CYS A 1 86 ? 3.123 -1.224 -10.000 1.00 91.56 86 CYS A CA 1
ATOM 680 C C . CYS A 1 86 ? 2.642 0.221 -9.881 1.00 91.56 86 CYS A C 1
ATOM 682 O O . CYS A 1 86 ? 3.407 1.086 -9.458 1.00 91.56 86 CYS A O 1
ATOM 684 N N . MET A 1 87 ? 1.376 0.494 -10.199 1.00 93.31 87 MET A N 1
ATOM 685 C CA . MET A 1 87 ? 0.812 1.847 -10.086 1.00 93.31 87 MET A CA 1
ATOM 686 C C . MET A 1 87 ? 1.003 2.457 -8.690 1.00 93.31 87 MET A C 1
ATOM 688 O O . MET A 1 87 ? 1.205 3.663 -8.563 1.00 93.31 87 MET A O 1
ATOM 692 N N . ALA A 1 88 ? 1.020 1.622 -7.646 1.00 93.31 88 ALA A N 1
ATOM 693 C CA . ALA A 1 88 ? 1.280 2.051 -6.275 1.00 93.31 88 ALA A CA 1
ATOM 694 C C . ALA A 1 88 ? 2.671 2.688 -6.084 1.00 93.31 88 ALA A C 1
ATOM 696 O O . ALA A 1 88 ? 2.882 3.418 -5.118 1.00 93.31 88 ALA A O 1
ATOM 697 N N . GLU A 1 89 ? 3.631 2.461 -6.986 1.00 91.69 89 GLU A N 1
ATOM 698 C CA . GLU A 1 89 ? 4.937 3.127 -6.945 1.00 91.69 89 GLU A CA 1
ATOM 699 C C . GLU A 1 89 ? 4.827 4.637 -7.161 1.00 91.69 89 GLU A C 1
ATOM 701 O O . GLU A 1 89 ? 5.599 5.377 -6.552 1.00 91.69 89 GLU A O 1
ATOM 706 N N . ALA A 1 90 ? 3.873 5.102 -7.974 1.00 88.69 90 ALA A N 1
ATOM 707 C CA . ALA A 1 90 ? 3.689 6.526 -8.256 1.00 88.69 90 ALA A CA 1
ATOM 708 C C . ALA A 1 90 ? 3.239 7.318 -7.016 1.00 88.69 90 ALA A C 1
ATOM 710 O O . ALA A 1 90 ? 3.558 8.496 -6.893 1.00 88.69 90 ALA A O 1
ATOM 711 N N . ILE A 1 91 ? 2.554 6.651 -6.081 1.00 89.00 91 ILE A N 1
ATOM 712 C CA . ILE A 1 91 ? 2.099 7.213 -4.799 1.00 89.00 91 ILE A CA 1
ATOM 713 C C . ILE A 1 91 ? 2.937 6.721 -3.607 1.00 89.00 91 ILE A C 1
ATOM 715 O O . ILE A 1 91 ? 2.524 6.853 -2.455 1.00 89.00 91 ILE A O 1
ATOM 719 N N . HIS A 1 92 ? 4.098 6.112 -3.880 1.00 91.56 92 HIS A N 1
ATOM 720 C CA . HIS A 1 92 ? 5.018 5.551 -2.884 1.00 91.56 92 HIS A CA 1
ATOM 721 C C . HIS A 1 92 ? 4.394 4.504 -1.937 1.00 91.56 92 HIS A C 1
ATOM 723 O O . HIS A 1 92 ? 4.911 4.266 -0.851 1.00 91.56 92 HIS A O 1
ATOM 729 N N . ALA A 1 93 ? 3.313 3.840 -2.353 1.00 92.50 93 ALA A N 1
ATOM 730 C CA . ALA A 1 93 ? 2.575 2.850 -1.565 1.00 92.50 93 ALA A CA 1
ATOM 731 C C . ALA A 1 93 ? 2.828 1.398 -2.007 1.00 92.50 93 ALA A C 1
ATOM 733 O O . ALA A 1 93 ? 2.143 0.475 -1.577 1.00 92.50 93 ALA A O 1
ATOM 734 N N . CYS A 1 94 ? 3.792 1.165 -2.902 1.00 93.56 94 CYS A N 1
ATOM 735 C CA . CYS A 1 94 ? 4.095 -0.187 -3.348 1.00 93.56 94 CYS A CA 1
ATOM 736 C C . CYS A 1 94 ? 4.684 -1.025 -2.202 1.00 93.56 94 CYS A C 1
ATOM 738 O O . CYS A 1 94 ? 5.694 -0.655 -1.606 1.00 93.56 94 CYS A O 1
ATOM 740 N N . ASN A 1 95 ? 4.091 -2.193 -1.944 1.00 93.12 95 ASN A N 1
ATOM 741 C CA . ASN A 1 95 ? 4.570 -3.119 -0.914 1.00 93.12 95 ASN A CA 1
ATOM 742 C C . ASN A 1 95 ? 5.913 -3.769 -1.264 1.00 93.12 95 ASN A C 1
ATOM 744 O O . ASN A 1 95 ? 6.641 -4.183 -0.373 1.00 93.12 95 ASN A O 1
ATOM 748 N N . TYR A 1 96 ? 6.262 -3.849 -2.546 1.00 90.25 96 TYR A N 1
ATOM 749 C CA . TYR A 1 96 ? 7.462 -4.552 -2.999 1.00 90.25 96 TYR A CA 1
ATOM 750 C C . TYR A 1 96 ? 8.633 -3.632 -3.284 1.00 90.25 96 TYR A C 1
ATOM 752 O O . TYR A 1 96 ? 9.774 -4.088 -3.251 1.00 90.25 96 TYR A O 1
ATOM 760 N N . TYR A 1 97 ? 8.378 -2.351 -3.548 1.00 88.94 97 TYR A N 1
ATOM 761 C CA . TYR A 1 97 ? 9.409 -1.454 -4.038 1.00 88.94 97 TYR A CA 1
ATOM 762 C C . TYR A 1 97 ? 9.324 -0.055 -3.454 1.00 88.94 97 TYR A C 1
ATOM 764 O O . TYR A 1 97 ? 8.270 0.567 -3.386 1.00 88.94 97 TYR A O 1
ATOM 772 N N . ASP A 1 98 ? 10.498 0.461 -3.128 1.00 85.25 98 ASP A N 1
ATOM 773 C CA . ASP A 1 98 ? 10.731 1.846 -2.769 1.00 85.25 98 ASP A CA 1
ATOM 774 C C . ASP A 1 98 ? 11.076 2.660 -4.019 1.00 85.25 98 ASP A C 1
ATOM 776 O O . ASP A 1 98 ? 12.150 2.489 -4.598 1.00 85.25 98 ASP A O 1
ATOM 780 N N . SER A 1 99 ? 10.165 3.551 -4.408 1.00 79.69 99 SER A N 1
ATOM 781 C CA . SER A 1 99 ? 10.261 4.432 -5.578 1.00 79.69 99 SER A CA 1
ATOM 782 C C . SER A 1 99 ? 10.692 5.868 -5.236 1.00 79.69 99 SER A C 1
ATOM 784 O O . SER A 1 99 ? 10.607 6.759 -6.081 1.00 79.69 99 SER A O 1
ATOM 786 N N . THR A 1 100 ? 11.162 6.137 -4.012 1.00 78.50 100 THR A N 1
ATOM 787 C CA . THR A 1 100 ? 11.499 7.511 -3.574 1.00 78.50 100 THR A CA 1
ATOM 788 C C . THR A 1 100 ? 12.696 8.121 -4.303 1.00 78.50 100 THR A C 1
ATOM 790 O O . THR A 1 100 ? 12.852 9.343 -4.342 1.00 78.50 100 THR A O 1
ATOM 793 N N . ARG A 1 101 ? 13.555 7.296 -4.911 1.00 69.06 101 ARG A N 1
ATOM 794 C CA . ARG A 1 101 ? 14.690 7.764 -5.714 1.00 69.06 101 ARG A CA 1
ATOM 795 C C . ARG A 1 101 ? 14.325 7.764 -7.193 1.00 69.06 101 ARG A C 1
ATOM 797 O O . ARG A 1 101 ? 14.046 6.716 -7.773 1.00 69.06 101 ARG A O 1
ATOM 804 N N . LYS A 1 102 ? 14.416 8.939 -7.829 1.00 58.03 102 LYS A N 1
ATOM 805 C CA . LYS A 1 102 ? 14.225 9.095 -9.280 1.00 58.03 102 LYS A CA 1
ATOM 806 C C . LYS A 1 102 ? 15.075 8.073 -10.048 1.00 58.03 102 LYS A C 1
ATOM 808 O O . LYS A 1 102 ? 16.302 8.097 -9.977 1.00 58.03 102 LYS A O 1
ATOM 813 N N . GLY A 1 103 ? 14.407 7.185 -10.783 1.00 56.31 103 GLY A N 1
ATOM 814 C CA . GLY A 1 103 ? 15.037 6.211 -11.679 1.00 56.31 103 GLY A CA 1
ATOM 815 C C . GLY A 1 103 ? 15.622 4.954 -11.019 1.00 56.31 103 GLY A C 1
ATOM 816 O O . GLY A 1 103 ? 16.254 4.167 -11.729 1.00 56.31 103 GLY A O 1
ATOM 817 N N . GLN A 1 104 ? 15.431 4.742 -9.709 1.00 64.06 104 GLN A N 1
ATOM 818 C CA . GLN A 1 104 ? 15.897 3.542 -8.999 1.00 64.06 104 GLN A CA 1
ATOM 819 C C . GLN A 1 104 ? 14.860 3.047 -7.983 1.00 64.06 104 GLN A C 1
ATOM 821 O O . GLN A 1 104 ? 14.908 3.430 -6.815 1.00 64.06 104 GLN A O 1
ATOM 826 N N . SER A 1 105 ? 13.973 2.148 -8.415 1.00 73.38 105 SER A N 1
ATOM 827 C CA . SER A 1 105 ? 13.110 1.402 -7.498 1.00 73.38 105 SER A CA 1
ATOM 828 C C . SER A 1 105 ? 13.914 0.297 -6.802 1.00 73.38 105 SER A C 1
ATOM 830 O O . SER A 1 105 ? 14.513 -0.546 -7.476 1.00 73.38 105 SER A O 1
ATOM 832 N N . ARG A 1 106 ? 13.953 0.289 -5.465 1.00 81.00 106 ARG A N 1
ATOM 833 C CA . ARG A 1 106 ? 14.663 -0.736 -4.671 1.00 81.00 106 ARG A CA 1
ATOM 834 C C . ARG A 1 106 ? 13.685 -1.768 -4.109 1.00 81.00 106 ARG A C 1
ATOM 836 O O . ARG A 1 106 ? 12.665 -1.347 -3.571 1.00 81.00 106 ARG A O 1
ATOM 843 N N . PRO A 1 107 ? 13.965 -3.079 -4.202 1.00 84.88 107 PRO A N 1
ATOM 844 C CA . PRO A 1 107 ? 13.093 -4.093 -3.623 1.00 84.88 107 PRO A CA 1
ATOM 845 C C . PRO A 1 107 ? 13.105 -4.004 -2.092 1.00 84.88 107 PRO A C 1
ATOM 847 O O . PRO A 1 107 ? 14.172 -3.949 -1.481 1.00 84.88 107 PRO A O 1
ATOM 850 N N . LEU A 1 108 ? 11.920 -3.999 -1.486 1.00 84.81 108 LEU A N 1
ATOM 851 C CA . LEU A 1 108 ? 11.722 -4.093 -0.039 1.00 84.81 108 LEU A CA 1
ATOM 852 C C . LEU A 1 108 ? 11.850 -5.553 0.410 1.00 84.81 108 LEU A C 1
ATOM 854 O O . LEU A 1 108 ? 12.564 -5.850 1.356 1.00 84.81 108 LEU A O 1
ATOM 858 N N . TYR A 1 109 ? 11.269 -6.495 -0.333 1.00 82.69 109 TYR A N 1
ATOM 859 C CA . TYR A 1 109 ? 11.323 -7.923 -0.012 1.00 82.69 109 TYR A CA 1
ATOM 860 C C . TYR A 1 109 ? 12.194 -8.694 -1.025 1.00 82.69 109 TYR A C 1
ATOM 862 O O . TYR A 1 109 ? 11.657 -9.394 -1.880 1.00 82.69 109 TYR A O 1
ATOM 870 N N . PRO A 1 110 ? 13.542 -8.615 -0.960 1.00 76.00 110 PRO A N 1
ATOM 871 C CA . PRO A 1 110 ? 14.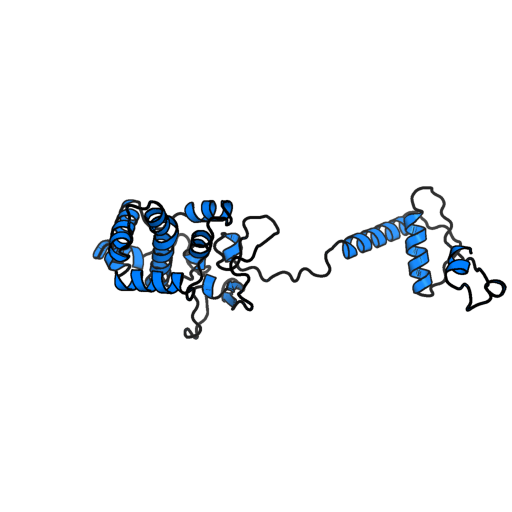430 -9.192 -1.981 1.00 76.00 110 PRO A CA 1
ATOM 872 C C . PRO A 1 110 ? 14.403 -10.727 -2.041 1.00 76.00 110 PRO A C 1
ATOM 874 O O . PRO A 1 110 ? 14.875 -11.311 -3.010 1.00 76.00 110 PRO A O 1
ATOM 877 N N . HIS A 1 111 ? 13.878 -11.385 -1.005 1.00 76.31 111 HIS A N 1
ATOM 878 C CA . HIS A 1 111 ? 13.704 -12.837 -0.966 1.00 76.31 111 HIS A CA 1
ATOM 879 C C . HIS A 1 111 ? 12.468 -13.313 -1.742 1.00 76.31 111 HIS A C 1
ATOM 881 O O . HIS A 1 111 ? 12.338 -14.510 -1.995 1.00 76.31 111 HIS A O 1
ATOM 887 N N . VAL A 1 112 ? 11.551 -12.412 -2.109 1.00 76.81 112 VAL A N 1
ATOM 888 C CA . VAL A 1 112 ? 10.381 -12.766 -2.912 1.00 76.81 112 VAL A CA 1
ATOM 889 C C . VAL A 1 112 ? 10.839 -12.969 -4.350 1.00 76.81 112 VAL A C 1
ATOM 891 O O . VAL A 1 112 ? 11.240 -12.034 -5.034 1.00 76.81 112 VAL A O 1
ATOM 894 N N . GLN A 1 113 ? 10.817 -14.224 -4.795 1.00 66.88 113 GLN A N 1
ATOM 895 C CA . GLN A 1 113 ? 11.329 -14.615 -6.111 1.00 66.88 113 GLN A CA 1
ATOM 896 C C . GLN A 1 113 ? 10.319 -14.397 -7.242 1.00 66.88 113 GLN A C 1
ATOM 898 O O . GLN A 1 113 ? 10.706 -14.338 -8.409 1.00 66.88 113 GLN A O 1
ATOM 903 N N . LYS A 1 114 ? 9.028 -14.304 -6.909 1.00 75.81 114 LYS A N 1
ATOM 904 C CA . LYS A 1 114 ? 7.953 -14.102 -7.874 1.00 75.81 114 LYS A CA 1
ATOM 905 C C . LYS A 1 114 ? 6.866 -13.228 -7.268 1.00 75.81 114 LYS A C 1
ATOM 907 O O . LYS A 1 114 ? 6.345 -13.532 -6.201 1.00 75.81 114 LYS A O 1
ATOM 912 N N . GLU A 1 115 ? 6.541 -12.165 -7.985 1.00 83.25 115 GLU A N 1
ATOM 913 C CA . GLU A 1 115 ? 5.440 -11.268 -7.672 1.00 83.25 115 GLU A CA 1
ATOM 914 C C . GLU A 1 115 ? 4.208 -11.708 -8.454 1.00 83.25 115 GLU A C 1
ATOM 916 O O . GLU A 1 115 ? 4.282 -11.979 -9.657 1.00 83.25 115 GLU A O 1
ATOM 921 N N . ASP A 1 116 ? 3.075 -11.765 -7.769 1.00 88.56 116 ASP A N 1
ATOM 922 C CA . ASP A 1 116 ? 1.790 -11.959 -8.412 1.00 88.56 116 ASP A CA 1
ATOM 923 C C . ASP A 1 116 ? 1.189 -10.606 -8.791 1.00 88.56 116 ASP A C 1
ATOM 925 O O . ASP A 1 116 ? 1.165 -9.668 -7.991 1.00 88.56 116 ASP A O 1
ATOM 929 N N . TRP A 1 117 ? 0.647 -10.533 -10.002 1.00 90.69 117 TRP A N 1
ATOM 930 C CA . TRP A 1 117 ? 0.113 -9.309 -10.588 1.00 90.69 117 TRP A CA 1
ATOM 931 C C . TRP A 1 117 ? -1.382 -9.425 -10.866 1.00 90.69 117 TRP A C 1
ATOM 933 O O . TRP A 1 117 ? -1.905 -10.514 -11.116 1.00 90.69 117 TRP A O 1
ATOM 943 N N . VAL A 1 118 ? -2.056 -8.282 -10.843 1.00 91.81 118 VAL A N 1
ATOM 944 C CA . VAL A 1 118 ? -3.440 -8.110 -11.278 1.00 91.81 118 VAL A CA 1
ATOM 945 C C . VAL A 1 118 ? -3.537 -6.839 -12.120 1.00 91.81 118 VAL A C 1
ATOM 947 O O . VAL A 1 118 ? -2.843 -5.849 -11.864 1.00 91.81 118 VAL A O 1
ATOM 950 N N . LYS A 1 119 ? -4.376 -6.880 -13.154 1.00 92.12 119 LYS A N 1
ATOM 951 C CA . LYS A 1 119 ? -4.605 -5.760 -14.066 1.00 92.12 119 LYS A CA 1
ATOM 952 C C . LYS A 1 119 ? -5.981 -5.167 -13.802 1.00 92.12 119 LYS A C 1
ATOM 954 O O . LYS A 1 119 ? -6.955 -5.906 -13.721 1.00 92.12 119 LYS A O 1
ATOM 959 N N . CYS A 1 120 ? -6.055 -3.848 -13.664 1.00 91.44 120 CYS A N 1
ATOM 960 C CA . CYS A 1 120 ? -7.324 -3.134 -13.607 1.00 91.44 120 CYS A CA 1
ATOM 961 C C . CYS A 1 120 ? -8.002 -3.183 -14.979 1.00 91.44 120 CYS A C 1
ATOM 963 O O . CYS A 1 120 ? -7.404 -2.771 -15.972 1.00 91.44 120 CYS A O 1
ATOM 965 N N . GLU A 1 121 ? -9.250 -3.631 -15.034 1.00 91.44 121 GLU A N 1
ATOM 966 C CA . GLU A 1 121 ? -10.007 -3.749 -16.287 1.00 91.44 121 GLU A CA 1
ATOM 967 C C . GLU A 1 121 ? -10.400 -2.378 -16.866 1.00 91.44 121 GLU A C 1
ATOM 969 O O . GLU A 1 121 ? -10.460 -2.207 -18.082 1.00 91.44 121 GLU A O 1
ATOM 974 N N . THR A 1 122 ? -10.578 -1.361 -16.016 1.00 90.06 122 THR A N 1
ATOM 975 C CA . THR A 1 122 ? -10.984 -0.015 -16.453 1.00 90.06 122 THR A CA 1
ATOM 976 C C . THR A 1 122 ? -9.808 0.806 -16.992 1.00 90.06 122 THR A C 1
ATOM 978 O O . THR A 1 122 ? -9.840 1.274 -18.128 1.00 90.06 122 THR A O 1
ATOM 981 N N . CYS A 1 123 ? -8.747 1.001 -16.198 1.00 91.00 123 CYS A N 1
ATOM 982 C CA . CYS A 1 123 ? -7.604 1.836 -16.599 1.00 91.00 123 CYS A CA 1
ATOM 983 C C . CYS A 1 123 ? -6.452 1.048 -17.237 1.00 91.00 123 CYS A C 1
ATOM 985 O O . CYS A 1 123 ? -5.455 1.648 -17.635 1.00 91.00 123 CYS A O 1
ATOM 987 N N . ASN A 1 124 ? -6.562 -0.283 -17.331 1.00 91.06 124 ASN A N 1
ATOM 988 C CA . ASN A 1 124 ? -5.516 -1.186 -17.824 1.00 91.06 124 ASN A CA 1
ATOM 989 C C . ASN A 1 124 ? -4.193 -1.158 -17.040 1.00 91.06 124 ASN A C 1
ATOM 991 O O . ASN A 1 124 ? -3.199 -1.729 -17.494 1.00 91.06 124 ASN A O 1
ATOM 995 N N . GLY A 1 125 ? -4.166 -0.509 -15.879 1.00 91.19 125 GLY A N 1
ATOM 996 C CA . GLY A 1 125 ? -2.972 -0.395 -15.063 1.00 91.19 125 GLY A CA 1
ATOM 997 C C . GLY A 1 125 ? -2.707 -1.633 -14.204 1.00 91.19 125 GLY A C 1
ATOM 998 O O . GLY A 1 125 ? -3.622 -2.380 -13.852 1.00 91.19 125 GLY A O 1
ATOM 999 N N . TRP A 1 126 ? -1.432 -1.862 -13.893 1.00 92.81 126 TRP A N 1
ATOM 1000 C CA . TRP A 1 126 ? -0.956 -3.060 -13.206 1.00 92.81 126 TRP A CA 1
ATOM 1001 C C . TRP A 1 126 ? -0.642 -2.788 -11.736 1.00 92.81 126 TRP A C 1
ATOM 1003 O O . TRP A 1 126 ? -0.002 -1.792 -11.386 1.00 92.81 126 TRP A O 1
ATOM 1013 N N . LEU A 1 127 ? -1.053 -3.714 -10.876 1.00 93.94 127 LEU A N 1
ATOM 1014 C CA . LEU A 1 127 ? -0.736 -3.729 -9.453 1.00 93.94 127 LEU A CA 1
ATOM 1015 C C . LEU A 1 127 ? -0.215 -5.113 -9.067 1.00 93.94 127 LEU A C 1
ATOM 1017 O O . LEU A 1 127 ? -0.673 -6.126 -9.595 1.00 93.94 127 LEU A O 1
ATOM 1021 N N . HIS A 1 128 ? 0.693 -5.178 -8.093 1.00 93.06 128 HIS A N 1
ATOM 1022 C CA . HIS A 1 128 ? 0.909 -6.442 -7.387 1.00 93.06 128 HIS A CA 1
ATOM 1023 C C . HIS A 1 128 ? -0.379 -6.823 -6.649 1.00 93.06 128 HIS A C 1
ATOM 1025 O O . HIS A 1 128 ? -1.049 -5.933 -6.114 1.00 93.06 128 HIS A O 1
ATOM 1031 N N . LYS A 1 129 ? -0.695 -8.117 -6.532 1.00 91.56 129 LYS A N 1
ATOM 1032 C CA . LYS A 1 129 ? -1.895 -8.579 -5.810 1.00 91.56 129 LYS A CA 1
ATOM 1033 C C . LYS A 1 129 ? -1.975 -8.022 -4.388 1.00 91.56 129 LYS A C 1
ATOM 1035 O O . LYS A 1 129 ? -3.035 -7.543 -4.005 1.00 91.56 129 LYS A O 1
ATOM 1040 N N . ASP A 1 130 ? -0.858 -7.950 -3.660 1.00 91.81 130 ASP A N 1
ATOM 1041 C CA . ASP A 1 130 ? -0.841 -7.342 -2.319 1.00 91.81 130 ASP A CA 1
ATOM 1042 C C . ASP A 1 130 ? -1.074 -5.831 -2.339 1.00 91.81 130 ASP A C 1
ATOM 1044 O O . ASP A 1 130 ? -1.646 -5.286 -1.404 1.00 91.81 130 ASP A O 1
ATOM 1048 N N . CYS A 1 131 ? -0.634 -5.135 -3.394 1.00 94.38 131 CYS A N 1
ATOM 1049 C CA . CYS A 1 131 ? -0.905 -3.702 -3.566 1.00 94.38 131 CYS A CA 1
ATOM 1050 C C . CYS A 1 131 ? -2.371 -3.447 -3.949 1.00 94.38 131 CYS A C 1
ATOM 1052 O O . CYS A 1 131 ? -2.881 -2.358 -3.717 1.00 94.38 131 CYS A O 1
ATOM 1054 N N . ALA A 1 132 ? -3.045 -4.442 -4.526 1.00 92.81 132 ALA A N 1
ATOM 1055 C CA . ALA A 1 132 ? -4.473 -4.418 -4.808 1.00 92.81 132 ALA A CA 1
ATOM 1056 C C . ALA A 1 132 ? -5.329 -4.930 -3.634 1.00 92.81 132 ALA A C 1
ATOM 1058 O O . ALA A 1 132 ? -6.493 -4.552 -3.541 1.00 92.81 132 ALA A O 1
ATOM 1059 N N . CYS A 1 133 ? -4.756 -5.741 -2.734 1.00 90.00 133 CYS A N 1
ATOM 1060 C CA . CYS A 1 133 ? -5.479 -6.599 -1.787 1.00 90.00 133 CYS A CA 1
ATOM 1061 C C . CYS A 1 133 ? -6.479 -7.536 -2.495 1.00 90.00 133 CYS A C 1
ATOM 1063 O O . CYS A 1 133 ? -7.609 -7.713 -2.048 1.00 90.00 133 CYS A O 1
ATOM 1065 N N . TYR A 1 134 ? -6.064 -8.099 -3.635 1.00 82.75 134 TYR A N 1
ATOM 1066 C CA . TYR A 1 134 ? -6.906 -8.949 -4.476 1.00 82.75 134 TYR A CA 1
ATOM 1067 C C . TYR A 1 134 ? -6.727 -10.432 -4.141 1.00 82.75 134 TYR A C 1
ATOM 1069 O O . TYR A 1 134 ? -5.622 -10.969 -4.276 1.00 82.75 134 TYR A O 1
ATOM 1077 N N . GLU A 1 135 ? -7.819 -11.110 -3.786 1.00 73.75 135 GLU A N 1
ATOM 1078 C CA . GLU A 1 135 ? -7.821 -12.556 -3.564 1.00 73.75 135 GLU A CA 1
ATOM 1079 C C . GLU A 1 135 ? -8.330 -13.326 -4.795 1.00 73.75 135 GLU A C 1
ATOM 1081 O O . GLU A 1 135 ? -9.400 -13.014 -5.313 1.00 73.75 135 GLU A O 1
ATOM 1086 N N . PRO A 1 136 ? -7.633 -14.389 -5.247 1.00 58.41 136 PRO A N 1
ATOM 1087 C CA . PRO A 1 136 ? -8.033 -15.179 -6.419 1.00 58.41 136 PRO A CA 1
ATOM 1088 C C . PRO A 1 136 ? -9.403 -15.865 -6.313 1.00 58.41 136 PRO A C 1
ATOM 1090 O O . PRO A 1 136 ? -9.961 -16.263 -7.333 1.00 58.41 136 PRO A O 1
ATOM 1093 N N . SER A 1 137 ? -9.929 -16.037 -5.096 1.00 58.16 137 SER A N 1
ATOM 1094 C CA 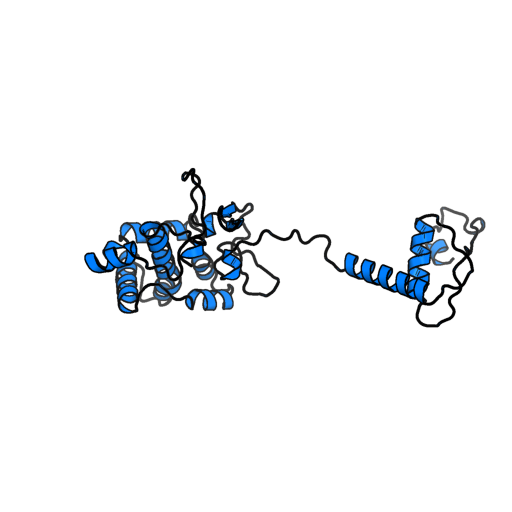. SER A 1 137 ? -11.276 -16.565 -4.839 1.00 58.16 137 SER A CA 1
ATOM 1095 C C . SER A 1 137 ? -12.375 -15.644 -5.387 1.00 58.16 137 SER A C 1
ATOM 1097 O O . SER A 1 137 ? -13.484 -16.100 -5.668 1.00 58.16 137 SER A O 1
ATOM 1099 N N . GLN A 1 138 ? -12.058 -14.365 -5.600 1.00 62.75 138 GLN A N 1
ATOM 1100 C CA . GLN A 1 138 ? -12.903 -13.401 -6.285 1.00 62.75 138 GLN A CA 1
ATOM 1101 C C . GLN A 1 138 ? -12.759 -13.646 -7.792 1.00 62.75 138 GLN A C 1
ATOM 1103 O O . GLN A 1 138 ? -11.860 -13.125 -8.438 1.00 62.75 138 GLN A O 1
ATOM 1108 N N . SER A 1 139 ? -13.627 -14.463 -8.389 1.00 54.81 139 SER A N 1
ATOM 1109 C CA . SER A 1 139 ? -13.645 -14.744 -9.839 1.00 54.81 139 SER A CA 1
ATOM 1110 C C . SER A 1 139 ? -14.125 -13.550 -10.691 1.00 54.81 139 SER A C 1
ATOM 1112 O O . SER A 1 139 ? -14.786 -13.740 -11.713 1.00 54.81 139 SER A O 1
ATOM 1114 N N . GLY A 1 140 ? -13.889 -12.323 -10.227 1.00 66.19 140 GLY A N 1
ATOM 1115 C CA . GLY A 1 140 ? -14.466 -11.093 -10.752 1.00 66.19 140 GLY A CA 1
ATOM 1116 C C . GLY A 1 140 ? -13.469 -10.222 -11.510 1.00 66.19 140 GLY A C 1
ATOM 1117 O O . GLY A 1 140 ? -12.256 -10.394 -11.439 1.00 66.19 140 GLY A O 1
ATOM 1118 N N . ILE A 1 141 ? -14.025 -9.256 -12.235 1.00 81.62 141 ILE A N 1
ATOM 1119 C CA . ILE A 1 141 ? -13.300 -8.137 -12.841 1.00 81.62 141 ILE A CA 1
ATOM 1120 C C . ILE A 1 141 ? -12.669 -7.321 -11.706 1.00 81.62 141 ILE A C 1
ATOM 1122 O O . ILE A 1 141 ? -13.379 -6.864 -10.811 1.00 81.62 141 ILE A O 1
ATOM 1126 N N . PHE A 1 142 ? -11.349 -7.129 -11.739 1.00 89.06 142 PHE A N 1
ATOM 1127 C CA . PHE A 1 142 ? -10.662 -6.253 -10.792 1.00 89.06 142 PHE A CA 1
ATOM 1128 C C . PHE A 1 142 ? -10.683 -4.803 -11.289 1.00 89.06 142 PHE A C 1
ATOM 1130 O O . PHE A 1 142 ? -10.257 -4.515 -12.412 1.00 89.06 142 PHE A O 1
ATOM 1137 N N . THR A 1 143 ? -11.101 -3.876 -10.428 1.00 89.69 143 THR A N 1
ATOM 1138 C CA . THR A 1 143 ? -10.935 -2.435 -10.639 1.00 89.69 143 THR A CA 1
ATOM 1139 C C . THR A 1 143 ? -10.088 -1.840 -9.518 1.00 89.69 143 THR A C 1
ATOM 1141 O O . THR A 1 143 ? -10.222 -2.175 -8.344 1.00 89.69 143 THR A O 1
ATOM 1144 N N . CYS A 1 144 ? -9.171 -0.939 -9.873 1.00 91.12 144 CYS A N 1
ATOM 1145 C CA . CYS A 1 144 ? -8.297 -0.288 -8.898 1.00 91.12 144 CYS A CA 1
ATOM 1146 C C . CYS A 1 144 ? -8.951 0.928 -8.218 1.00 91.12 144 CYS A C 1
ATOM 1148 O O . CYS A 1 144 ? -8.241 1.695 -7.577 1.00 91.12 144 CYS A O 1
ATOM 1150 N N . GLY A 1 145 ? -10.258 1.148 -8.400 1.00 88.62 145 GLY A N 1
ATOM 1151 C CA . GLY A 1 145 ? -10.978 2.338 -7.934 1.00 88.62 145 GLY A CA 1
ATOM 1152 C C . GLY A 1 145 ? -10.877 3.560 -8.856 1.00 88.62 145 GLY A C 1
ATOM 1153 O O . GLY A 1 145 ? -11.367 4.626 -8.509 1.00 88.62 145 GLY A O 1
ATOM 1154 N N . CYS A 1 146 ? -10.267 3.439 -10.042 1.00 89.06 146 CYS A N 1
ATOM 1155 C CA . CYS A 1 146 ? -10.170 4.548 -11.007 1.00 89.06 146 CYS A CA 1
ATOM 1156 C C . CYS A 1 146 ? -11.511 4.937 -11.655 1.00 89.06 146 CYS A C 1
ATOM 1158 O O . CYS A 1 146 ? -11.589 5.937 -12.359 1.00 89.06 146 CYS A O 1
ATOM 1160 N N . ASP A 1 147 ? -12.531 4.101 -11.493 1.00 86.75 147 ASP A N 1
ATOM 1161 C CA . ASP A 1 147 ? -13.913 4.307 -11.918 1.00 86.75 147 ASP A CA 1
ATOM 1162 C C . ASP A 1 147 ? -14.779 4.975 -10.841 1.00 86.75 147 ASP A C 1
ATOM 1164 O O . ASP A 1 147 ? -15.919 5.354 -11.118 1.00 86.75 147 ASP A O 1
ATOM 1168 N N . LEU A 1 148 ? -14.254 5.136 -9.623 1.00 85.56 148 LEU A N 1
ATOM 1169 C CA . LEU A 1 148 ? -14.971 5.784 -8.534 1.00 85.56 148 LEU A CA 1
ATOM 1170 C C . LEU A 1 148 ? -15.045 7.303 -8.760 1.00 85.56 148 LEU A C 1
ATOM 1172 O O . LEU A 1 148 ? -14.071 7.913 -9.204 1.00 85.56 148 LEU A O 1
ATOM 1176 N N . PRO A 1 149 ? -16.185 7.941 -8.444 1.00 84.06 149 PRO A N 1
ATOM 1177 C CA . PRO A 1 149 ? -16.330 9.384 -8.580 1.00 84.06 149 PRO A CA 1
ATOM 1178 C C . PRO A 1 149 ? -15.430 10.123 -7.584 1.00 84.06 149 PRO A C 1
ATOM 1180 O O . PRO A 1 149 ? -15.387 9.776 -6.405 1.00 84.06 149 PRO A O 1
ATOM 1183 N N . GLU A 1 150 ? -14.763 11.186 -8.039 1.00 81.00 150 GLU A N 1
ATOM 1184 C CA . GLU A 1 150 ? -13.999 12.090 -7.175 1.00 81.00 150 GLU A CA 1
ATOM 1185 C C . GLU A 1 150 ? -14.789 13.387 -6.893 1.00 81.00 150 GLU A C 1
ATOM 1187 O O . GLU A 1 150 ? -15.243 14.035 -7.842 1.00 81.00 150 GLU A O 1
ATOM 1192 N N . PRO A 1 151 ? -14.942 13.814 -5.620 1.00 80.31 151 PRO A N 1
ATOM 1193 C CA . PRO A 1 151 ? -14.516 13.131 -4.395 1.00 80.31 151 PRO A CA 1
ATOM 1194 C C . PRO A 1 151 ? -15.457 11.973 -4.012 1.00 80.31 151 PRO A C 1
ATOM 1196 O O . PRO A 1 151 ? -16.680 12.117 -4.060 1.00 80.31 151 PRO A O 1
ATOM 1199 N N . TYR A 1 152 ? -14.894 10.848 -3.562 1.00 83.12 152 TYR A N 1
ATOM 1200 C CA . TYR A 1 152 ? -15.689 9.724 -3.066 1.00 83.12 152 TYR A CA 1
ATOM 1201 C C . TYR A 1 152 ? -16.184 9.992 -1.634 1.00 83.12 152 TYR A C 1
ATOM 1203 O O . TYR A 1 152 ? -15.453 10.512 -0.793 1.00 83.12 152 TYR A O 1
ATOM 1211 N N . ALA A 1 153 ? -17.438 9.638 -1.340 1.00 83.50 153 ALA A N 1
ATOM 1212 C CA . ALA A 1 153 ? -18.136 10.081 -0.130 1.00 83.50 153 ALA A CA 1
ATOM 1213 C C . ALA A 1 153 ? -17.998 9.161 1.106 1.00 83.50 153 ALA A C 1
ATOM 1215 O O . ALA A 1 153 ? -18.599 9.468 2.132 1.00 83.50 153 ALA A O 1
ATOM 1216 N N . PHE A 1 154 ? -17.259 8.044 1.031 1.00 88.81 154 PHE A N 1
ATOM 1217 C CA . PHE A 1 154 ? -17.012 7.088 2.137 1.00 88.81 154 PHE A CA 1
ATOM 1218 C C . PHE A 1 154 ? -18.282 6.708 2.922 1.00 88.81 154 PHE A C 1
ATOM 1220 O O . PHE A 1 154 ? -18.304 6.696 4.156 1.00 88.81 154 PHE A O 1
ATOM 1227 N N . THR A 1 155 ? -19.393 6.502 2.210 1.00 89.69 155 THR A N 1
ATOM 1228 C CA . THR A 1 155 ? -20.731 6.521 2.814 1.00 89.69 155 THR A CA 1
ATOM 1229 C C . THR A 1 155 ? -20.938 5.383 3.811 1.00 89.69 155 THR A C 1
ATOM 1231 O O . THR A 1 155 ? -21.527 5.611 4.873 1.00 89.69 155 THR A O 1
ATOM 1234 N N . SER A 1 156 ? -20.431 4.184 3.517 1.00 92.62 156 SER A N 1
ATOM 1235 C CA . SER A 1 156 ? -20.543 3.018 4.404 1.00 92.62 156 SER A CA 1
ATOM 1236 C C . SER A 1 156 ? -19.737 3.220 5.687 1.00 92.62 156 SER A C 1
ATOM 1238 O O . SER A 1 156 ? -20.235 2.985 6.793 1.00 92.62 156 SER A O 1
ATOM 1240 N N . THR A 1 157 ? -18.516 3.731 5.548 1.00 93.56 157 THR A N 1
ATOM 1241 C CA . THR A 1 157 ? -17.597 4.028 6.652 1.00 93.56 157 THR A CA 1
ATOM 1242 C C . THR A 1 157 ? -18.165 5.125 7.552 1.00 93.56 157 THR A C 1
ATOM 1244 O O . THR A 1 157 ? -18.249 4.946 8.768 1.00 93.56 157 THR A O 1
ATOM 1247 N N . LEU A 1 158 ? -18.627 6.240 6.975 1.00 91.62 158 LEU A N 1
ATOM 1248 C CA . LEU A 1 158 ? -19.217 7.353 7.729 1.00 91.62 158 LEU A CA 1
ATOM 1249 C C . LEU A 1 158 ? -20.518 6.957 8.435 1.00 91.62 158 LEU A C 1
ATOM 1251 O O . LEU A 1 158 ? -20.764 7.397 9.558 1.00 91.62 158 LEU A O 1
ATOM 1255 N N . THR A 1 159 ? -21.336 6.112 7.805 1.00 92.94 159 THR A N 1
ATOM 1256 C CA . THR A 1 159 ? -22.559 5.580 8.424 1.00 92.94 159 THR A CA 1
ATOM 1257 C C . THR A 1 159 ? -22.223 4.737 9.653 1.00 92.94 159 THR A C 1
ATOM 1259 O O . THR A 1 159 ? -22.770 4.982 10.727 1.00 92.94 159 THR A O 1
ATOM 1262 N N . SER A 1 160 ? -21.267 3.810 9.536 1.00 93.88 160 SER A N 1
ATOM 1263 C CA . SER A 1 160 ? -20.833 2.979 10.666 1.00 93.88 160 SER A CA 1
ATOM 1264 C C . SER A 1 160 ? -20.222 3.812 11.800 1.00 93.88 160 SER A C 1
ATOM 1266 O O . SER A 1 160 ? -20.581 3.623 12.963 1.00 93.88 160 SER A O 1
ATOM 1268 N N . LEU A 1 161 ? -19.385 4.804 11.467 1.00 92.62 161 LEU A N 1
ATOM 1269 C CA . LEU A 1 161 ? -18.819 5.739 12.445 1.00 92.62 161 LEU A CA 1
ATOM 1270 C C . LEU A 1 161 ? -19.894 6.501 13.217 1.00 92.62 161 LEU A C 1
ATOM 1272 O O . LEU A 1 161 ? -19.790 6.642 14.433 1.00 92.62 161 LEU A O 1
ATOM 1276 N N . ARG A 1 162 ? -20.923 6.997 12.525 1.00 91.38 162 ARG A N 1
ATOM 1277 C CA . ARG A 1 162 ? -22.018 7.732 13.163 1.00 91.38 162 ARG A CA 1
ATOM 1278 C C . ARG A 1 162 ? -22.821 6.837 14.105 1.00 91.38 162 ARG A C 1
ATOM 1280 O O . ARG A 1 162 ? -23.188 7.282 15.188 1.00 91.38 162 ARG A O 1
ATOM 1287 N N . ASP A 1 163 ? -23.100 5.608 13.686 1.00 93.38 163 ASP A N 1
ATOM 1288 C CA . ASP A 1 163 ? -24.054 4.745 14.383 1.00 93.38 163 ASP A CA 1
ATOM 1289 C C . ASP A 1 163 ? -23.397 3.942 15.522 1.00 93.38 163 ASP A C 1
ATOM 1291 O O . ASP A 1 163 ? -24.043 3.658 16.531 1.00 93.38 163 ASP A O 1
ATOM 1295 N N . LYS A 1 164 ? -22.122 3.562 15.370 1.00 93.44 164 LYS A N 1
ATOM 1296 C CA . LYS A 1 164 ? -21.408 2.644 16.278 1.00 93.44 164 LYS A CA 1
ATOM 1297 C C . LYS A 1 164 ? -19.998 3.110 16.661 1.00 93.44 164 LYS A C 1
ATOM 1299 O O . LYS A 1 164 ? -19.314 2.410 17.404 1.00 93.44 164 LYS A O 1
ATOM 1304 N N . GLY A 1 165 ? -19.541 4.261 16.169 1.00 93.19 165 GLY A N 1
ATOM 1305 C CA . GLY A 1 165 ? -18.169 4.724 16.381 1.00 93.19 165 GLY A CA 1
ATOM 1306 C C . GLY A 1 165 ? -17.127 3.816 15.721 1.00 93.19 165 GLY A C 1
ATOM 1307 O O . GLY A 1 165 ? -17.428 3.036 14.815 1.00 93.19 165 GLY A O 1
ATOM 1308 N N . VAL A 1 166 ? -15.877 3.908 16.184 1.00 94.31 166 VAL A N 1
ATOM 1309 C CA . VAL A 1 166 ? -14.755 3.138 15.617 1.00 94.31 166 VAL A CA 1
ATOM 1310 C C . VAL A 1 166 ? -14.884 1.631 15.872 1.00 94.31 166 VAL A C 1
ATOM 1312 O O . VAL A 1 166 ? -14.500 0.835 15.016 1.00 94.31 166 VAL A O 1
ATOM 1315 N N . GLU A 1 167 ? -15.501 1.217 16.982 1.00 93.88 167 GLU A N 1
ATOM 1316 C CA . GLU A 1 167 ? -15.780 -0.204 17.254 1.00 93.88 167 GLU A CA 1
ATOM 1317 C C . GLU A 1 167 ? -16.738 -0.822 16.219 1.00 93.88 167 GLU A C 1
ATOM 1319 O O . GLU A 1 167 ? -16.716 -2.030 15.986 1.00 93.88 167 GLU A O 1
ATOM 1324 N N . GLY A 1 168 ? -17.546 0.005 15.545 1.00 94.00 168 GLY A N 1
ATOM 1325 C CA . GLY A 1 168 ? -18.354 -0.410 14.401 1.00 94.00 168 GLY A CA 1
ATOM 1326 C C . GLY A 1 168 ? -17.561 -0.657 13.117 1.00 94.00 168 GLY A C 1
ATOM 1327 O O . GLY A 1 168 ? -18.063 -1.341 12.225 1.00 94.00 168 GLY A O 1
ATOM 1328 N N . LEU A 1 169 ? -16.345 -0.115 12.999 1.00 95.44 169 LEU A N 1
ATOM 1329 C CA . LEU A 1 169 ? -15.489 -0.250 11.816 1.00 95.44 169 LEU A CA 1
ATOM 1330 C C . LEU A 1 169 ? -14.552 -1.458 11.902 1.00 95.44 169 LEU A C 1
ATOM 1332 O O . LEU A 1 169 ? -14.300 -2.150 10.908 1.00 95.44 169 LEU A O 1
ATOM 1336 N N . ILE A 1 170 ? -14.000 -1.718 13.084 1.00 96.81 170 ILE A N 1
ATOM 1337 C CA . ILE A 1 170 ? -13.025 -2.788 13.276 1.00 96.81 170 ILE A CA 1
ATOM 1338 C C . ILE A 1 170 ? -13.143 -3.384 14.679 1.00 96.81 170 ILE A C 1
ATOM 1340 O O . ILE A 1 170 ? -13.157 -2.667 15.677 1.00 96.81 170 ILE A O 1
ATOM 1344 N N . SER A 1 171 ? -13.242 -4.713 14.751 1.00 97.06 171 SER A N 1
ATOM 1345 C CA . SER A 1 171 ? -13.294 -5.438 16.021 1.00 97.06 171 SER A CA 1
ATOM 1346 C C . SER A 1 171 ? -11.896 -5.643 16.605 1.00 97.06 171 SER A C 1
ATOM 1348 O O . SER A 1 171 ? -10.885 -5.596 15.898 1.00 97.06 171 SER A O 1
ATOM 1350 N N . LYS A 1 172 ? -11.832 -5.932 17.907 1.00 97.75 172 LYS A N 1
ATOM 1351 C CA . LYS A 1 172 ? -10.570 -6.230 18.599 1.00 97.75 172 LYS A CA 1
ATOM 1352 C C . LYS A 1 172 ? -9.916 -7.501 18.059 1.00 97.75 172 LYS A C 1
ATOM 1354 O O . LYS A 1 172 ? -8.697 -7.561 17.924 1.00 97.75 172 LYS A O 1
ATOM 1359 N N . GLU A 1 173 ? -10.724 -8.494 17.713 1.00 97.69 173 GLU A N 1
ATOM 1360 C CA . GLU A 1 173 ? -10.294 -9.745 17.087 1.00 97.69 173 GLU A CA 1
ATOM 1361 C C . GLU A 1 173 ? -9.647 -9.455 15.732 1.00 97.69 173 GLU A C 1
ATOM 1363 O O . GLU A 1 173 ? -8.524 -9.888 15.489 1.00 97.69 173 GLU A O 1
ATOM 1368 N N . ARG A 1 174 ? -10.278 -8.606 14.910 1.00 97.31 174 ARG A N 1
ATOM 1369 C CA . ARG A 1 174 ? -9.729 -8.228 13.605 1.00 97.31 174 ARG A CA 1
ATOM 1370 C C . ARG A 1 174 ? -8.418 -7.449 13.720 1.00 97.31 174 ARG A C 1
ATOM 1372 O O . ARG A 1 174 ? -7.528 -7.639 12.899 1.00 97.31 174 ARG A O 1
ATOM 1379 N N . ILE A 1 175 ? -8.268 -6.598 14.738 1.00 98.25 175 ILE A N 1
ATOM 1380 C CA . ILE A 1 175 ? -6.999 -5.900 15.015 1.00 98.25 175 ILE A CA 1
ATOM 1381 C C . ILE A 1 175 ? -5.878 -6.906 15.326 1.00 98.25 175 ILE A C 1
ATOM 1383 O O . ILE A 1 175 ? -4.755 -6.732 14.847 1.00 98.25 175 ILE A O 1
ATOM 1387 N N . LYS A 1 176 ? -6.168 -7.956 16.107 1.00 98.06 176 LYS A N 1
ATOM 1388 C CA . LYS A 1 176 ? -5.193 -9.012 16.430 1.00 98.06 176 LYS A CA 1
ATOM 1389 C C . LYS A 1 176 ? -4.823 -9.830 15.196 1.00 98.06 176 LYS A C 1
ATOM 1391 O O . LYS A 1 176 ? -3.637 -9.956 14.912 1.00 98.06 176 LYS A O 1
ATOM 1396 N N . GLU A 1 177 ? -5.814 -10.277 14.426 1.00 97.56 177 GLU A N 1
ATOM 1397 C CA . GLU A 1 177 ? -5.595 -10.972 13.148 1.00 97.56 177 GLU A CA 1
ATOM 1398 C C . GLU A 1 177 ? -4.740 -10.133 12.194 1.00 97.56 177 GLU A C 1
ATOM 1400 O O . GLU A 1 177 ? -3.792 -10.631 11.595 1.00 97.56 177 GLU A O 1
ATOM 1405 N N . LEU A 1 178 ? -5.039 -8.834 12.070 1.00 97.19 178 LEU A N 1
ATOM 1406 C CA . LEU A 1 178 ? -4.275 -7.933 11.214 1.00 97.19 178 LEU A CA 1
ATOM 1407 C C . LEU A 1 178 ? -2.809 -7.864 11.641 1.00 97.19 178 LEU A C 1
ATOM 1409 O O . LEU A 1 178 ? -1.923 -7.936 10.790 1.00 97.19 178 LEU A O 1
ATOM 1413 N N . LYS A 1 179 ? -2.545 -7.765 12.946 1.00 97.00 179 LYS A N 1
ATOM 1414 C CA . LYS A 1 179 ? -1.178 -7.799 13.468 1.00 97.00 179 LYS A CA 1
ATOM 1415 C C . LYS A 1 179 ? -0.491 -9.131 13.157 1.00 97.00 179 LYS A C 1
ATOM 1417 O O . LYS A 1 179 ? 0.645 -9.120 12.695 1.00 97.00 179 LYS A O 1
ATOM 1422 N N . GLU A 1 180 ? -1.164 -10.258 13.369 1.00 97.06 180 GLU A N 1
ATOM 1423 C CA . GLU A 1 180 ? -0.615 -11.594 13.097 1.00 97.06 180 GLU A CA 1
ATOM 1424 C C . GLU A 1 180 ? -0.282 -11.794 11.609 1.00 97.06 180 GLU A C 1
ATOM 1426 O O . GLU A 1 180 ? 0.797 -12.294 11.277 1.00 97.06 180 GLU A O 1
ATOM 1431 N N . MET A 1 181 ? -1.145 -11.329 10.699 1.00 95.44 181 MET A N 1
ATOM 1432 C CA . MET A 1 181 ? -0.886 -11.356 9.253 1.00 95.44 181 MET A CA 1
ATOM 1433 C C . MET A 1 181 ? 0.313 -10.479 8.856 1.00 95.44 181 MET A C 1
ATOM 1435 O O . MET A 1 181 ? 1.079 -10.844 7.963 1.00 95.44 181 MET A O 1
ATOM 1439 N N . LEU A 1 182 ? 0.493 -9.322 9.504 1.00 95.50 182 LEU A N 1
ATOM 1440 C CA . LEU A 1 182 ? 1.637 -8.434 9.262 1.00 95.50 182 LEU A CA 1
ATOM 1441 C C . LEU A 1 182 ? 2.943 -9.026 9.813 1.00 95.50 182 LEU A C 1
ATOM 1443 O O . LEU A 1 182 ? 3.971 -8.975 9.137 1.00 95.50 182 LEU A O 1
ATOM 1447 N N . ASP A 1 183 ? 2.905 -9.611 11.011 1.00 93.56 183 ASP A N 1
ATOM 1448 C CA . ASP A 1 183 ? 4.066 -10.229 11.662 1.00 93.56 183 ASP A CA 1
ATOM 1449 C C . ASP A 1 183 ? 4.550 -11.476 10.915 1.00 93.56 183 ASP A C 1
ATOM 1451 O O . ASP A 1 183 ? 5.751 -11.643 10.697 1.00 93.56 183 ASP A O 1
ATOM 1455 N N . SER A 1 184 ? 3.620 -12.339 10.496 1.00 92.31 184 SER A N 1
ATOM 1456 C CA . SER A 1 184 ? 3.920 -13.539 9.701 1.00 92.31 184 SER A CA 1
ATOM 1457 C C . SER A 1 184 ? 4.342 -13.210 8.266 1.00 92.31 184 SER A C 1
ATOM 1459 O O . SER A 1 184 ? 4.955 -14.034 7.585 1.00 92.31 184 SER A O 1
ATOM 1461 N N . GLY A 1 185 ? 4.030 -11.998 7.798 1.00 88.81 185 GLY A N 1
ATOM 1462 C CA . GLY A 1 185 ? 4.265 -11.563 6.430 1.00 88.81 185 GLY A CA 1
ATOM 1463 C C . GLY A 1 185 ? 3.294 -12.167 5.416 1.00 88.81 185 GLY A C 1
ATOM 1464 O O . GLY A 1 185 ? 3.588 -12.074 4.219 1.00 88.81 185 GLY A O 1
ATOM 1465 N N . GLU A 1 186 ? 2.184 -12.761 5.871 1.00 89.94 186 GLU A N 1
ATOM 1466 C CA . GLU A 1 186 ? 1.030 -13.132 5.043 1.00 89.94 186 GLU A CA 1
ATOM 1467 C C . GLU A 1 186 ? 0.483 -11.898 4.320 1.00 89.94 186 GLU A C 1
ATOM 1469 O O . GLU A 1 186 ? 0.310 -11.911 3.104 1.00 89.94 186 GLU A O 1
ATOM 1474 N N . ARG A 1 187 ? 0.333 -10.786 5.050 1.00 90.88 187 ARG A N 1
ATOM 1475 C CA . ARG A 1 187 ? 0.011 -9.479 4.474 1.00 90.88 187 ARG A CA 1
ATOM 1476 C C . ARG A 1 187 ? 1.283 -8.652 4.335 1.00 90.88 187 ARG A C 1
ATOM 1478 O O . ARG A 1 187 ? 1.875 -8.224 5.327 1.00 90.88 187 ARG A O 1
ATOM 1485 N N . LYS A 1 188 ? 1.699 -8.377 3.096 1.00 92.12 188 LYS A N 1
ATOM 1486 C CA . LYS A 1 188 ? 2.820 -7.458 2.837 1.00 92.12 188 LYS A CA 1
ATOM 1487 C C . LYS A 1 188 ? 2.409 -6.013 3.118 1.00 92.12 188 LYS A C 1
ATOM 1489 O O . LYS A 1 188 ? 1.329 -5.577 2.726 1.00 92.12 188 LYS A O 1
ATOM 1494 N N . SER A 1 189 ? 3.301 -5.263 3.760 1.00 93.31 189 SER A N 1
ATOM 1495 C CA . SER A 1 189 ? 3.121 -3.842 4.065 1.00 93.31 189 SER A CA 1
ATOM 1496 C C . SER A 1 189 ? 4.472 -3.141 4.041 1.00 93.31 189 SER A C 1
ATOM 1498 O O . SER A 1 189 ? 5.403 -3.534 4.749 1.00 93.31 189 SER A O 1
ATOM 1500 N N . ASN A 1 190 ? 4.584 -2.069 3.258 1.00 91.75 190 ASN A N 1
ATOM 1501 C CA . ASN A 1 190 ? 5.796 -1.251 3.251 1.00 91.75 190 ASN A CA 1
ATOM 1502 C C . ASN A 1 190 ? 6.072 -0.596 4.622 1.00 91.75 190 ASN A C 1
ATOM 1504 O O . ASN A 1 190 ? 7.231 -0.509 5.026 1.00 91.75 190 ASN A O 1
ATOM 1508 N N . ARG A 1 191 ? 5.033 -0.207 5.374 1.00 92.88 191 ARG A N 1
ATOM 1509 C CA . ARG A 1 191 ? 5.142 0.346 6.734 1.00 92.88 191 ARG A CA 1
ATOM 1510 C C . ARG A 1 191 ? 5.677 -0.703 7.699 1.00 92.88 191 ARG A C 1
ATOM 1512 O O . ARG A 1 191 ? 6.634 -0.424 8.419 1.00 92.88 191 ARG A O 1
ATOM 1519 N N . MET A 1 192 ? 5.147 -1.928 7.641 1.00 93.88 192 MET A N 1
ATOM 1520 C CA . MET A 1 192 ? 5.657 -3.041 8.449 1.00 93.88 192 MET A CA 1
ATOM 1521 C C . MET A 1 192 ? 7.111 -3.378 8.101 1.00 93.88 192 MET A C 1
ATOM 1523 O O . MET A 1 192 ? 7.937 -3.570 8.992 1.00 93.88 192 MET A O 1
ATOM 1527 N N . PHE A 1 193 ? 7.460 -3.383 6.811 1.00 91.31 193 PHE A N 1
ATOM 1528 C CA . PHE A 1 193 ? 8.840 -3.596 6.384 1.00 91.31 193 PHE A CA 1
ATOM 1529 C C . PHE A 1 193 ? 9.792 -2.539 6.961 1.00 91.31 193 PHE A C 1
ATOM 1531 O O . PHE A 1 193 ? 10.843 -2.885 7.503 1.00 91.31 193 PHE A O 1
ATOM 1538 N N . LEU A 1 194 ? 9.434 -1.255 6.862 1.00 89.50 194 LEU A N 1
ATOM 1539 C CA . LEU A 1 194 ? 10.241 -0.153 7.395 1.00 89.50 194 LEU A CA 1
ATOM 1540 C C . LEU A 1 194 ? 10.340 -0.194 8.923 1.00 89.50 194 LEU A C 1
ATOM 1542 O O . LEU A 1 194 ? 11.377 0.176 9.470 1.00 89.50 194 LEU A O 1
ATOM 1546 N N . TRP A 1 195 ? 9.295 -0.668 9.604 1.00 89.69 195 TRP A N 1
ATOM 1547 C CA . TRP A 1 195 ? 9.308 -0.895 11.047 1.00 89.69 195 TRP A CA 1
ATOM 1548 C C . TRP A 1 195 ? 10.308 -1.986 11.449 1.00 89.69 195 TRP A C 1
ATOM 1550 O O . TRP A 1 195 ? 11.150 -1.769 12.318 1.00 89.69 195 TRP A O 1
ATOM 1560 N N . GLN A 1 196 ? 10.271 -3.134 10.768 1.00 87.94 196 GLN A N 1
ATOM 1561 C CA . GLN A 1 196 ? 11.195 -4.252 11.002 1.00 87.94 196 GLN A CA 1
ATOM 1562 C C . GLN A 1 196 ? 12.641 -3.926 10.589 1.00 87.94 196 GLN A C 1
ATOM 1564 O O . GLN A 1 196 ? 13.583 -4.555 11.067 1.00 87.94 196 GLN A O 1
ATOM 1569 N N . ASN A 1 197 ? 12.826 -2.931 9.718 1.00 84.44 197 ASN A N 1
ATOM 1570 C CA . ASN A 1 197 ? 14.121 -2.507 9.199 1.00 84.44 197 ASN A CA 1
ATOM 1571 C C . ASN A 1 197 ? 14.342 -1.011 9.488 1.00 84.44 197 ASN A C 1
ATOM 1573 O O . ASN A 1 197 ? 14.320 -0.205 8.558 1.00 84.44 197 ASN A O 1
ATOM 1577 N N . PRO A 1 198 ? 14.605 -0.607 10.748 1.00 73.50 198 PRO A N 1
ATOM 1578 C CA . PRO A 1 198 ? 14.713 0.805 11.139 1.00 73.50 198 PRO A CA 1
ATOM 1579 C C . PRO A 1 198 ? 15.905 1.545 10.500 1.00 73.50 198 PRO A C 1
ATOM 1581 O O . PRO A 1 198 ? 15.909 2.773 10.416 1.00 73.50 198 PRO A O 1
ATOM 1584 N N . GLY A 1 199 ? 16.904 0.812 9.991 1.00 71.56 199 GLY A N 1
ATOM 1585 C CA . GLY A 1 199 ? 17.954 1.349 9.111 1.00 71.56 199 GLY A CA 1
ATOM 1586 C C . GLY A 1 199 ? 17.498 1.606 7.663 1.00 71.56 199 GLY A C 1
ATOM 1587 O O . GLY A 1 199 ? 18.310 1.998 6.827 1.00 71.56 199 GLY A O 1
ATOM 1588 N N . GLY A 1 200 ? 16.225 1.348 7.361 1.00 71.38 200 GLY A N 1
ATOM 1589 C CA . GLY A 1 200 ? 15.595 1.464 6.052 1.00 71.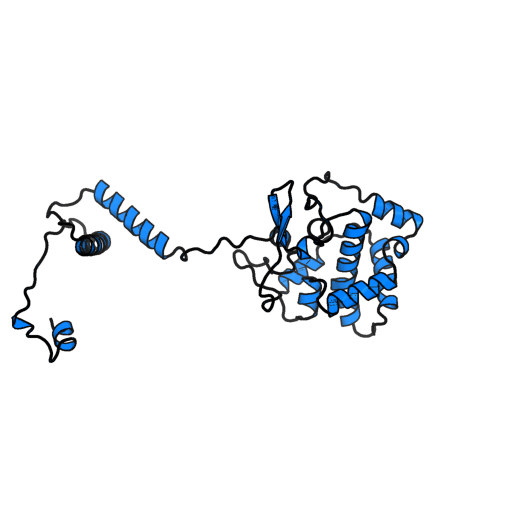38 200 GLY A CA 1
ATOM 1590 C C . GLY A 1 200 ? 15.418 2.905 5.571 1.00 71.38 200 GLY A C 1
ATOM 1591 O O . GLY A 1 200 ? 15.951 3.867 6.132 1.00 71.38 200 GLY A O 1
ATOM 1592 N N . ASN A 1 201 ? 14.684 3.074 4.469 1.00 78.69 201 ASN A N 1
ATOM 1593 C CA . ASN A 1 201 ? 14.590 4.368 3.803 1.00 78.69 201 ASN A CA 1
ATOM 1594 C C . ASN A 1 201 ? 13.736 5.372 4.603 1.00 78.69 201 ASN A C 1
ATOM 1596 O O . ASN A 1 201 ? 12.506 5.359 4.546 1.00 78.69 201 ASN A O 1
ATOM 1600 N N . ARG A 1 202 ? 14.411 6.307 5.285 1.00 83.62 202 ARG A N 1
ATOM 1601 C CA . ARG A 1 202 ? 13.774 7.407 6.029 1.00 83.62 202 ARG A CA 1
ATOM 1602 C C . ARG A 1 202 ? 12.876 8.288 5.160 1.00 83.62 202 ARG A C 1
ATOM 1604 O O . ARG A 1 202 ? 11.843 8.722 5.646 1.00 83.62 202 ARG A O 1
ATOM 1611 N N . ALA A 1 203 ? 13.236 8.531 3.898 1.00 87.38 203 ALA A N 1
ATOM 1612 C CA . ALA A 1 203 ? 12.422 9.352 3.002 1.00 87.38 203 ALA A CA 1
ATOM 1613 C C . ALA A 1 203 ? 11.071 8.685 2.715 1.00 87.38 203 ALA A C 1
ATOM 1615 O O . ALA A 1 203 ? 10.040 9.350 2.766 1.00 87.38 203 ALA A O 1
ATOM 1616 N N . LEU A 1 204 ? 11.069 7.365 2.492 1.00 87.69 204 LEU A N 1
ATOM 1617 C CA . LEU A 1 204 ? 9.831 6.607 2.311 1.00 87.69 204 LEU A CA 1
ATOM 1618 C C . LEU A 1 204 ? 8.983 6.631 3.587 1.00 87.69 204 LEU A C 1
ATOM 1620 O O . LEU A 1 204 ? 7.787 6.892 3.505 1.00 87.69 204 LEU A O 1
ATOM 1624 N N . LYS A 1 205 ? 9.604 6.455 4.763 1.00 87.19 205 LYS A N 1
ATOM 1625 C CA . LYS A 1 205 ? 8.904 6.569 6.053 1.00 87.19 205 LYS A CA 1
ATOM 1626 C C . LYS A 1 205 ? 8.235 7.940 6.215 1.00 87.19 205 LYS A C 1
ATOM 1628 O O . LYS A 1 205 ? 7.059 8.007 6.548 1.00 87.19 205 LYS A O 1
ATOM 1633 N N . THR A 1 206 ? 8.947 9.031 5.926 1.00 88.62 206 THR A N 1
ATOM 1634 C CA . THR A 1 206 ? 8.387 10.392 6.001 1.00 88.62 206 THR A CA 1
ATOM 1635 C C . THR A 1 206 ? 7.207 10.587 5.050 1.00 88.62 206 THR A C 1
ATOM 1637 O O . THR A 1 206 ? 6.206 11.169 5.454 1.00 88.62 206 THR A O 1
ATOM 1640 N N . ILE A 1 207 ? 7.296 10.087 3.813 1.00 90.88 207 ILE A N 1
ATOM 1641 C CA . ILE A 1 207 ? 6.197 10.179 2.841 1.00 90.88 207 ILE A CA 1
ATOM 1642 C C . ILE A 1 207 ? 4.967 9.416 3.343 1.00 90.88 207 ILE A C 1
ATOM 1644 O O . ILE A 1 207 ? 3.869 9.964 3.339 1.00 90.88 207 ILE A O 1
ATOM 1648 N N . LEU A 1 208 ? 5.147 8.176 3.805 1.00 89.75 208 LEU A N 1
ATOM 1649 C CA . LEU A 1 208 ? 4.046 7.323 4.259 1.00 89.75 208 LEU A CA 1
ATOM 1650 C C . LEU A 1 208 ? 3.365 7.846 5.525 1.00 89.75 208 LEU A C 1
ATOM 1652 O O . LEU A 1 208 ? 2.143 7.743 5.626 1.00 89.75 208 LEU A O 1
ATOM 1656 N N . ASN A 1 209 ? 4.133 8.424 6.451 1.00 86.62 209 ASN A N 1
ATOM 1657 C CA . ASN A 1 209 ? 3.612 9.047 7.669 1.00 86.62 209 ASN A CA 1
ATOM 1658 C C . ASN A 1 209 ? 2.891 10.376 7.385 1.00 86.62 209 ASN A C 1
ATOM 1660 O O . ASN A 1 209 ? 2.074 10.812 8.188 1.00 86.62 209 ASN A O 1
ATOM 1664 N N . GLY A 1 210 ? 3.197 11.028 6.260 1.00 85.25 210 GLY A N 1
ATOM 1665 C CA . GLY A 1 210 ? 2.555 12.273 5.834 1.00 85.25 210 GLY A CA 1
ATOM 1666 C C . GLY A 1 210 ? 1.265 12.080 5.034 1.00 85.25 210 GLY A C 1
ATOM 1667 O O . GLY A 1 210 ? 0.645 13.075 4.658 1.00 85.25 210 GLY A O 1
ATOM 1668 N N . LYS A 1 211 ? 0.862 10.838 4.736 1.00 84.62 211 LYS A N 1
ATOM 1669 C CA . LYS A 1 211 ? -0.361 10.570 3.973 1.00 84.62 211 LYS A CA 1
ATOM 1670 C C . LYS A 1 211 ? -1.606 10.913 4.805 1.00 84.62 211 LYS A C 1
ATOM 1672 O O . LYS A 1 211 ? -1.706 10.465 5.948 1.00 84.62 211 LYS A O 1
ATOM 1677 N N . PRO A 1 212 ? -2.550 11.702 4.259 1.00 75.38 212 PRO A N 1
ATOM 1678 C CA . PRO A 1 212 ? -3.774 12.048 4.968 1.00 75.38 212 PRO A CA 1
ATOM 1679 C C . PRO A 1 212 ? -4.665 10.813 5.143 1.00 75.38 212 PRO A C 1
ATOM 1681 O O . PRO A 1 212 ? -4.659 9.910 4.312 1.00 75.38 212 PRO A O 1
ATOM 1684 N N . THR A 1 213 ? -5.464 10.798 6.208 1.00 80.56 213 THR A N 1
ATOM 1685 C CA . THR A 1 213 ? -6.492 9.769 6.422 1.00 80.56 213 THR A CA 1
ATOM 1686 C C . THR A 1 213 ? -7.880 10.360 6.182 1.00 80.56 213 THR A C 1
ATOM 1688 O O . THR A 1 213 ? -8.075 11.571 6.296 1.00 80.56 213 THR A O 1
ATOM 1691 N N . CYS A 1 214 ? -8.869 9.513 5.885 1.00 81.31 214 CYS A N 1
ATOM 1692 C CA . CYS A 1 214 ? -10.273 9.929 5.801 1.00 81.31 214 CYS A CA 1
ATOM 1693 C C . CYS A 1 214 ? -10.903 10.231 7.176 1.00 81.31 214 CYS A C 1
ATOM 1695 O O . CYS A 1 214 ? -12.060 10.647 7.255 1.00 81.31 214 CYS A O 1
ATOM 1697 N N . PHE A 1 215 ? -10.176 9.999 8.271 1.00 87.62 215 PHE A N 1
ATOM 1698 C CA . PHE A 1 215 ? -10.648 10.201 9.632 1.00 87.62 215 PHE A CA 1
ATOM 1699 C C . PHE A 1 215 ? -10.213 11.563 10.172 1.00 87.62 215 PHE A C 1
ATOM 1701 O O . PHE A 1 215 ? -9.098 12.029 9.948 1.00 87.62 215 PHE A O 1
ATOM 1708 N N . ASN A 1 216 ? -11.112 12.209 10.916 1.00 89.00 216 ASN A N 1
ATOM 1709 C CA . ASN A 1 216 ? -10.766 13.407 11.671 1.00 89.00 216 ASN A CA 1
ATOM 1710 C C . ASN A 1 216 ? -9.944 13.039 12.920 1.00 89.00 216 ASN A C 1
ATOM 1712 O O . ASN A 1 216 ? -9.854 11.873 13.301 1.00 89.00 216 ASN A O 1
ATOM 1716 N N . GLU A 1 217 ? -9.383 14.047 13.586 1.00 90.94 217 GLU A N 1
ATOM 1717 C CA . GLU A 1 217 ? -8.537 13.865 14.772 1.00 90.94 217 GLU A CA 1
ATOM 1718 C C . GLU A 1 217 ? -9.220 13.052 15.881 1.00 90.94 217 GLU A C 1
ATOM 1720 O O . GLU A 1 217 ? -8.602 12.170 16.473 1.00 90.94 217 GLU A O 1
ATOM 1725 N N . LYS A 1 218 ? -10.518 13.285 16.120 1.00 92.88 218 LYS A N 1
ATOM 1726 C CA . LYS A 1 218 ? -11.280 12.530 17.120 1.00 92.88 218 LYS A CA 1
ATOM 1727 C C . LYS A 1 218 ? -11.334 11.042 16.767 1.00 92.88 218 LYS A C 1
ATOM 1729 O O . LYS A 1 218 ? -10.966 10.216 17.589 1.00 92.88 218 LYS A O 1
ATOM 1734 N N . HIS A 1 219 ? -11.747 10.704 15.547 1.00 92.56 219 HIS A N 1
ATOM 1735 C CA . HIS A 1 219 ? -11.843 9.312 15.100 1.00 92.56 219 HIS A CA 1
ATOM 1736 C C . HIS A 1 219 ? -10.471 8.623 15.066 1.00 92.56 219 HIS A C 1
ATOM 1738 O O . HIS A 1 219 ? -10.376 7.433 15.356 1.00 92.56 219 HIS A O 1
ATOM 1744 N N . MET A 1 220 ? -9.407 9.366 14.749 1.00 92.50 220 MET A N 1
ATOM 1745 C CA . MET A 1 220 ? -8.034 8.861 14.809 1.00 92.50 220 MET A CA 1
ATOM 1746 C C . MET A 1 220 ? -7.613 8.522 16.241 1.00 92.50 220 MET A C 1
ATOM 1748 O O . MET A 1 220 ? -7.062 7.446 16.470 1.00 92.50 220 MET A O 1
ATOM 1752 N N . ASN A 1 221 ? -7.910 9.396 17.205 1.00 94.12 221 ASN A N 1
ATOM 1753 C CA . ASN A 1 221 ? -7.643 9.132 18.620 1.00 94.12 221 ASN A CA 1
ATOM 1754 C C . ASN A 1 221 ? -8.466 7.943 19.132 1.00 94.12 221 ASN A C 1
ATOM 1756 O O . ASN A 1 221 ? -7.899 7.041 19.743 1.00 94.12 221 ASN A O 1
ATOM 1760 N N . ASP A 1 222 ? -9.755 7.874 18.785 1.00 95.44 222 ASP A N 1
ATOM 1761 C CA . ASP A 1 222 ? -10.629 6.749 19.141 1.00 95.44 222 ASP A CA 1
ATOM 1762 C C . ASP A 1 222 ? -10.089 5.413 18.575 1.00 95.44 222 ASP A C 1
ATOM 1764 O O . ASP A 1 222 ? -10.118 4.383 19.250 1.00 95.44 222 ASP A O 1
ATOM 1768 N N . LEU A 1 223 ? -9.539 5.414 17.352 1.00 95.88 223 LEU A N 1
ATOM 1769 C CA . LEU A 1 223 ? -8.905 4.234 16.748 1.00 95.88 223 LEU A CA 1
ATOM 1770 C C . LEU A 1 223 ? -7.597 3.845 17.447 1.00 95.88 223 LEU A C 1
ATOM 1772 O O . LEU A 1 223 ? -7.360 2.658 17.686 1.00 95.88 223 LEU A O 1
ATOM 1776 N N . ILE A 1 224 ? -6.762 4.819 17.811 1.00 95.00 224 ILE A N 1
ATOM 1777 C CA . ILE A 1 224 ? -5.543 4.581 18.599 1.00 95.00 224 ILE A CA 1
ATOM 1778 C C . ILE A 1 224 ? -5.898 3.965 19.958 1.00 95.00 224 ILE A C 1
ATOM 1780 O O . ILE A 1 224 ? -5.275 2.979 20.366 1.00 95.00 224 ILE A O 1
ATOM 1784 N N . ASP A 1 225 ? -6.908 4.511 20.631 1.00 95.12 225 ASP A N 1
ATOM 1785 C CA . ASP A 1 225 ? -7.366 4.064 21.949 1.00 95.12 225 ASP A CA 1
ATOM 1786 C C . ASP A 1 225 ? -8.055 2.698 21.900 1.00 95.12 225 ASP A C 1
ATOM 1788 O O . ASP A 1 225 ? -8.042 1.969 22.891 1.00 95.12 225 ASP A O 1
ATOM 1792 N N . LEU A 1 226 ? -8.576 2.294 20.739 1.00 96.44 226 LEU A N 1
ATOM 1793 C CA . LEU A 1 226 ? -9.038 0.929 20.512 1.00 96.44 226 LEU A CA 1
ATOM 1794 C C . LEU A 1 226 ? -7.868 -0.041 20.269 1.00 96.44 226 LEU A C 1
ATOM 1796 O O . LEU A 1 226 ? -7.836 -1.133 20.848 1.00 96.44 226 LEU A O 1
ATOM 1800 N N . ILE A 1 227 ? -6.890 0.333 19.436 1.00 96.75 227 ILE A N 1
ATOM 1801 C CA . ILE A 1 227 ? -5.768 -0.542 19.052 1.00 96.75 227 ILE A CA 1
ATOM 1802 C C . ILE A 1 227 ? -4.817 -0.788 20.229 1.00 96.75 227 ILE A C 1
ATOM 1804 O O . ILE A 1 227 ? -4.452 -1.939 20.484 1.00 96.75 227 ILE A O 1
ATOM 1808 N N . LYS A 1 228 ? -4.432 0.259 20.970 1.00 94.12 228 LYS A N 1
ATOM 1809 C CA . LYS A 1 228 ? -3.443 0.163 22.057 1.00 94.12 228 LYS A CA 1
ATOM 1810 C C . LYS A 1 228 ? -3.769 -0.945 23.078 1.00 94.12 228 LYS A C 1
ATOM 1812 O O . LYS A 1 228 ? -2.993 -1.897 23.203 1.00 94.12 228 LYS A O 1
ATOM 1817 N N . PRO A 1 229 ? -4.899 -0.912 23.799 1.00 92.81 229 PRO A N 1
ATOM 1818 C CA . PRO A 1 229 ? -5.207 -1.957 24.772 1.00 92.81 229 PRO A CA 1
ATOM 1819 C C . PRO A 1 229 ? -5.397 -3.330 24.110 1.00 92.81 229 PRO A C 1
ATOM 1821 O O . PRO A 1 229 ? -5.062 -4.351 24.707 1.00 92.81 229 PRO A O 1
ATOM 1824 N N . THR A 1 230 ? -5.875 -3.374 22.863 1.00 96.31 230 THR A N 1
ATOM 1825 C CA . THR A 1 230 ? -6.137 -4.628 22.143 1.00 96.31 230 THR A CA 1
ATOM 1826 C C . THR A 1 230 ? -4.871 -5.436 21.872 1.00 96.31 230 THR A C 1
ATOM 1828 O O . THR A 1 230 ? -4.890 -6.661 22.006 1.00 96.31 230 THR A O 1
ATOM 1831 N N . LEU A 1 231 ? -3.766 -4.767 21.532 1.00 93.94 231 LEU A N 1
ATOM 1832 C CA . LEU A 1 231 ? -2.499 -5.430 21.214 1.00 93.94 231 LEU A CA 1
ATOM 1833 C C . LEU A 1 231 ? -1.673 -5.821 22.444 1.00 93.94 231 LEU A C 1
ATOM 1835 O O . LEU A 1 231 ? -0.699 -6.552 22.296 1.00 93.94 231 LEU A O 1
ATOM 1839 N N . SER A 1 232 ? -2.057 -5.363 23.643 1.00 88.06 232 SER A N 1
ATOM 1840 C CA . SER A 1 232 ? -1.391 -5.712 24.912 1.00 88.06 232 SER A CA 1
ATOM 1841 C C . SER A 1 232 ? 0.139 -5.520 24.891 1.00 88.06 232 SER A C 1
ATOM 1843 O O . SER A 1 232 ? 0.878 -6.319 25.461 1.00 88.06 232 SER A O 1
ATOM 1845 N N . LEU A 1 233 ? 0.621 -4.471 24.213 1.00 88.44 233 LEU A N 1
ATOM 1846 C CA . LEU A 1 233 ? 2.044 -4.122 24.161 1.00 88.44 233 LEU A CA 1
ATOM 1847 C C . LEU A 1 233 ? 2.462 -3.313 25.398 1.00 88.44 233 LEU A C 1
ATOM 1849 O O . LEU A 1 233 ? 1.640 -2.655 26.036 1.00 88.44 233 LEU A O 1
ATOM 1853 N N . ASP A 1 234 ? 3.760 -3.311 25.708 1.00 88.12 234 ASP A N 1
ATOM 1854 C CA . ASP A 1 234 ? 4.320 -2.442 26.745 1.00 88.12 234 ASP A CA 1
ATOM 1855 C C . ASP A 1 234 ? 4.474 -1.005 26.223 1.00 88.12 234 ASP A C 1
ATOM 1857 O O . ASP A 1 234 ? 5.443 -0.671 25.538 1.00 88.12 234 ASP A O 1
ATOM 1861 N N . TYR A 1 235 ? 3.514 -0.141 26.547 1.00 87.31 235 TYR A N 1
ATOM 1862 C CA . TYR A 1 235 ? 3.512 1.258 26.107 1.00 87.31 235 TYR A CA 1
ATOM 1863 C C . TYR A 1 235 ? 4.421 2.183 26.919 1.00 87.31 235 TYR A C 1
ATOM 1865 O O . TYR A 1 235 ? 4.484 3.373 26.614 1.00 87.31 235 TYR A O 1
ATOM 1873 N N . SER A 1 236 ? 5.156 1.667 27.911 1.00 85.19 236 SER A N 1
ATOM 1874 C CA . SER A 1 236 ? 6.275 2.423 28.488 1.00 85.19 236 SER A CA 1
ATOM 1875 C C . SER A 1 236 ? 7.421 2.589 27.479 1.00 85.19 236 SER A C 1
ATOM 1877 O O . SER A 1 236 ? 8.208 3.533 27.571 1.00 85.19 236 SER A O 1
ATOM 1879 N N . LEU A 1 237 ? 7.476 1.715 26.468 1.00 86.88 237 LEU A N 1
ATOM 1880 C CA . LEU A 1 237 ? 8.409 1.791 25.354 1.00 86.88 237 LEU A CA 1
ATOM 1881 C C . LEU A 1 237 ? 7.821 2.657 24.234 1.00 86.88 237 LEU A C 1
ATOM 1883 O O . LEU A 1 237 ? 6.857 2.265 23.573 1.00 86.88 237 LEU A O 1
ATOM 1887 N N . PHE A 1 238 ? 8.454 3.801 23.956 1.00 86.50 238 PHE A N 1
ATOM 1888 C CA . PHE A 1 238 ? 8.063 4.693 22.853 1.00 86.50 238 PHE A CA 1
ATOM 1889 C C . PHE A 1 238 ? 7.981 3.975 21.499 1.00 86.50 238 PHE A C 1
ATOM 1891 O O . PHE A 1 238 ? 7.097 4.277 20.705 1.00 86.50 238 PHE A O 1
ATOM 1898 N N . SER A 1 239 ? 8.815 2.955 21.270 1.00 87.62 239 SER A N 1
ATOM 1899 C CA . SER A 1 239 ? 8.753 2.135 20.058 1.00 87.62 239 SER A CA 1
ATOM 1900 C C . SER A 1 239 ? 7.389 1.464 19.861 1.00 87.62 239 SER A C 1
ATOM 1902 O O . SER A 1 239 ? 6.907 1.364 18.741 1.00 87.62 239 SER A O 1
ATOM 1904 N N . ASN A 1 240 ? 6.713 1.033 20.925 1.00 90.12 240 ASN A N 1
ATOM 1905 C CA . ASN A 1 240 ? 5.394 0.412 20.789 1.00 90.12 240 ASN A CA 1
ATOM 1906 C C . ASN A 1 240 ? 4.299 1.444 20.483 1.00 90.12 240 ASN A C 1
ATOM 1908 O O . ASN A 1 240 ? 3.301 1.105 19.850 1.00 90.12 240 ASN A O 1
ATOM 1912 N N . ILE A 1 241 ? 4.493 2.703 20.887 1.00 90.00 241 ILE A N 1
ATOM 1913 C CA . ILE A 1 241 ? 3.614 3.813 20.500 1.00 90.00 241 ILE A CA 1
ATOM 1914 C C . ILE A 1 241 ? 3.812 4.129 19.014 1.00 90.00 241 ILE A C 1
ATOM 1916 O O . ILE A 1 241 ? 2.830 4.179 18.272 1.00 90.00 241 ILE A O 1
ATOM 1920 N N . ASP A 1 242 ? 5.067 4.262 18.579 1.00 90.75 242 ASP A N 1
ATOM 1921 C CA . ASP A 1 242 ? 5.416 4.502 17.177 1.00 90.75 242 ASP A CA 1
ATOM 1922 C C . ASP A 1 242 ? 4.903 3.374 16.280 1.00 90.75 242 ASP A C 1
ATOM 1924 O O . ASP A 1 242 ? 4.339 3.646 15.232 1.00 90.75 242 ASP A O 1
ATOM 1928 N N . PHE A 1 243 ? 5.001 2.111 16.704 1.00 93.31 243 PHE A N 1
ATOM 1929 C CA . PHE A 1 243 ? 4.437 0.981 15.964 1.00 93.31 243 PHE A CA 1
ATOM 1930 C C . PHE A 1 243 ? 2.925 1.120 15.740 1.00 93.31 243 PHE A C 1
ATOM 1932 O O . PHE A 1 243 ? 2.427 0.886 14.636 1.00 93.31 243 PHE A O 1
ATOM 1939 N N . VAL A 1 244 ? 2.179 1.513 16.777 1.00 94.75 244 VAL A N 1
ATOM 1940 C CA . VAL A 1 244 ? 0.729 1.697 16.655 1.00 94.75 244 VAL A CA 1
ATOM 1941 C C . VAL A 1 244 ? 0.411 2.816 15.665 1.00 94.75 244 VAL A C 1
ATOM 1943 O O . VAL A 1 244 ? -0.435 2.626 14.793 1.00 94.75 244 VAL A O 1
ATOM 1946 N N . ILE A 1 245 ? 1.099 3.953 15.774 1.00 91.81 245 ILE A N 1
ATOM 1947 C CA . ILE A 1 245 ? 0.830 5.142 14.956 1.00 91.81 245 ILE A CA 1
ATOM 1948 C C . ILE A 1 245 ? 1.323 4.959 13.514 1.00 91.81 245 ILE A C 1
ATOM 1950 O O . ILE A 1 245 ? 0.577 5.227 12.576 1.00 91.81 245 ILE A O 1
ATOM 1954 N N . ASP A 1 246 ? 2.554 4.484 13.329 1.00 91.75 246 ASP A N 1
ATOM 1955 C CA . ASP A 1 246 ? 3.218 4.390 12.025 1.00 91.75 246 ASP A CA 1
ATOM 1956 C C . ASP A 1 246 ? 2.777 3.161 11.219 1.00 91.75 246 ASP A C 1
ATOM 1958 O O . ASP A 1 246 ? 2.916 3.160 9.996 1.00 91.75 246 ASP A O 1
ATOM 1962 N N . VAL A 1 247 ? 2.291 2.097 11.872 1.00 94.94 247 VAL A N 1
ATOM 1963 C CA . VAL A 1 247 ? 1.950 0.830 11.202 1.00 94.94 247 VAL A CA 1
ATOM 1964 C C . VAL A 1 247 ? 0.487 0.470 11.404 1.00 94.94 247 VAL A C 1
ATOM 1966 O O . VAL A 1 247 ? -0.264 0.403 10.432 1.00 94.94 247 VAL A O 1
ATOM 1969 N N . MET A 1 248 ? 0.062 0.240 12.647 1.00 96.88 248 MET A N 1
ATOM 1970 C CA . MET A 1 248 ? -1.244 -0.381 12.896 1.00 96.88 248 MET A CA 1
ATOM 1971 C C . MET A 1 248 ? -2.419 0.521 12.528 1.00 96.88 248 MET A C 1
ATOM 1973 O O . MET A 1 248 ? -3.389 0.031 11.962 1.00 96.88 248 MET A O 1
ATOM 1977 N N . VAL A 1 249 ? -2.346 1.821 12.813 1.00 95.69 249 VAL A N 1
ATOM 1978 C CA . VAL A 1 249 ? -3.412 2.775 12.476 1.00 95.69 249 VAL A CA 1
ATOM 1979 C C . VAL A 1 249 ? -3.598 2.908 10.955 1.00 95.69 249 VAL A C 1
ATOM 1981 O O . VAL A 1 249 ? -4.731 2.733 10.493 1.00 95.69 249 VAL A O 1
ATOM 1984 N N . PRO A 1 250 ? -2.543 3.136 10.142 1.00 95.44 250 PRO A N 1
ATOM 1985 C CA . PRO A 1 250 ? -2.666 3.110 8.687 1.00 95.44 250 PRO A CA 1
ATOM 1986 C C . PRO A 1 250 ? -3.176 1.770 8.144 1.00 95.44 250 PRO A C 1
ATOM 1988 O O . PRO A 1 250 ? -4.096 1.753 7.330 1.00 95.44 250 PRO A O 1
ATOM 1991 N N . GLU A 1 251 ? -2.635 0.639 8.611 1.00 96.38 251 GLU A N 1
ATOM 1992 C CA . GLU A 1 251 ? -3.059 -0.682 8.126 1.00 96.38 251 GLU A CA 1
ATOM 1993 C C . GLU A 1 251 ? -4.511 -1.006 8.496 1.00 96.38 251 GLU A C 1
ATOM 1995 O O . GLU A 1 251 ? -5.229 -1.579 7.674 1.00 96.38 251 GLU A O 1
ATOM 2000 N N . ALA A 1 252 ? -4.962 -0.607 9.689 1.00 96.62 252 ALA A N 1
ATOM 2001 C CA . ALA A 1 252 ? -6.355 -0.737 10.105 1.00 96.62 252 ALA A CA 1
ATOM 2002 C C . ALA A 1 252 ? -7.272 0.158 9.265 1.00 96.62 252 ALA A C 1
ATOM 2004 O O . ALA A 1 252 ? -8.333 -0.290 8.843 1.00 96.62 252 ALA A O 1
ATOM 2005 N N . THR A 1 253 ? -6.852 1.390 8.965 1.00 95.38 253 THR A N 1
ATOM 2006 C CA . THR A 1 253 ? -7.613 2.310 8.102 1.00 95.38 253 THR A CA 1
ATOM 2007 C C . THR A 1 253 ? -7.787 1.727 6.700 1.00 95.38 253 THR A C 1
ATOM 2009 O O . THR A 1 253 ? -8.904 1.677 6.191 1.00 95.38 253 THR A O 1
ATOM 2012 N N . ILE A 1 254 ? -6.712 1.198 6.110 1.00 95.19 254 ILE A N 1
ATOM 2013 C CA . ILE A 1 254 ? -6.761 0.506 4.814 1.00 95.19 254 ILE A CA 1
ATOM 2014 C C . ILE A 1 254 ? -7.691 -0.710 4.890 1.00 95.19 254 ILE A C 1
ATOM 2016 O O . ILE A 1 254 ? -8.537 -0.882 4.020 1.00 95.19 254 ILE A O 1
ATOM 2020 N N . ASP A 1 255 ? -7.572 -1.544 5.929 1.00 95.50 255 ASP A N 1
ATOM 2021 C CA . ASP A 1 255 ? -8.439 -2.717 6.114 1.00 95.50 255 ASP A CA 1
ATOM 2022 C C . ASP A 1 255 ? -9.926 -2.340 6.229 1.00 95.50 255 ASP A C 1
ATOM 2024 O O . ASP A 1 255 ? -10.781 -3.016 5.658 1.00 95.50 255 ASP A O 1
ATOM 2028 N N . ILE A 1 256 ? -10.238 -1.241 6.922 1.00 95.44 256 ILE A N 1
ATOM 2029 C CA . ILE A 1 256 ? -11.598 -0.704 7.030 1.00 95.44 256 ILE A CA 1
ATOM 2030 C C . ILE A 1 256 ? -12.110 -0.274 5.655 1.00 95.44 256 ILE A C 1
ATOM 2032 O O . ILE A 1 256 ? -13.187 -0.711 5.259 1.00 95.44 256 ILE A O 1
ATOM 2036 N N . LEU A 1 257 ? -11.348 0.534 4.916 1.00 93.81 257 LEU A N 1
ATOM 2037 C CA . LEU A 1 257 ? -11.764 1.043 3.607 1.00 93.81 257 LEU A CA 1
ATOM 2038 C C . LEU A 1 257 ? -11.966 -0.082 2.585 1.00 93.81 257 LEU A C 1
ATOM 2040 O O . LEU A 1 257 ? -12.965 -0.095 1.868 1.00 93.81 257 LEU A O 1
ATOM 2044 N N . VAL A 1 258 ? -11.071 -1.072 2.572 1.00 92.75 258 VAL A N 1
ATOM 2045 C CA . VAL A 1 258 ? -11.208 -2.264 1.722 1.00 92.75 258 VAL A CA 1
ATOM 2046 C C . VAL A 1 258 ? -12.499 -3.024 2.058 1.00 92.75 258 VAL A C 1
ATOM 2048 O O . VAL A 1 258 ? -13.248 -3.385 1.154 1.00 92.75 258 VAL A O 1
ATOM 2051 N N . ARG A 1 259 ? -12.811 -3.234 3.346 1.00 92.62 259 ARG A N 1
ATOM 2052 C CA . ARG A 1 259 ? -13.996 -4.012 3.764 1.00 92.62 259 ARG A CA 1
ATOM 2053 C C . ARG A 1 259 ? -15.322 -3.258 3.643 1.00 92.62 259 ARG A C 1
ATOM 2055 O O . ARG A 1 259 ? -16.328 -3.880 3.317 1.00 92.62 259 ARG A O 1
ATOM 2062 N N . PHE A 1 260 ? -15.351 -1.962 3.948 1.00 92.50 260 PHE A N 1
ATOM 2063 C CA . PHE A 1 260 ? -16.592 -1.175 4.007 1.00 92.50 260 PHE A CA 1
ATOM 2064 C C . PHE A 1 260 ? -16.947 -0.510 2.680 1.00 92.50 260 PHE A C 1
ATOM 2066 O O . PHE A 1 260 ? -18.131 -0.363 2.380 1.00 92.50 260 PHE A O 1
ATOM 2073 N N . GLU A 1 261 ? -15.946 -0.107 1.899 1.00 90.69 261 GLU A N 1
ATOM 2074 C CA . GLU A 1 261 ? -16.158 0.587 0.624 1.00 90.69 261 GLU A CA 1
ATOM 2075 C C . GLU A 1 261 ? -15.858 -0.304 -0.588 1.00 90.69 261 GLU A C 1
ATOM 2077 O O . GLU A 1 261 ? -16.158 0.077 -1.715 1.00 90.69 261 GLU A O 1
ATOM 2082 N N . GLY A 1 262 ? -15.276 -1.492 -0.382 1.00 88.00 262 GLY A N 1
ATOM 2083 C CA . GLY A 1 262 ? -14.880 -2.380 -1.479 1.00 88.00 262 GLY A CA 1
ATOM 2084 C C . GLY A 1 262 ? -13.670 -1.867 -2.260 1.00 88.00 262 GLY A C 1
ATOM 2085 O O . GLY A 1 262 ? -13.476 -2.227 -3.419 1.00 88.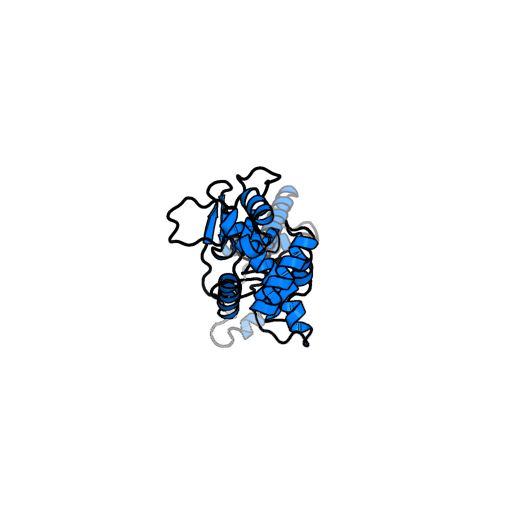00 262 GLY A O 1
ATOM 2086 N N . PHE A 1 263 ? -12.866 -0.994 -1.655 1.00 90.38 263 PHE A N 1
ATOM 2087 C CA . PHE A 1 263 ? -11.706 -0.415 -2.317 1.00 90.38 263 PHE A CA 1
ATOM 2088 C C . PHE A 1 263 ? -10.596 -1.434 -2.537 1.00 90.38 263 PHE A C 1
ATOM 2090 O O . PHE A 1 263 ? -10.348 -2.302 -1.703 1.00 90.38 263 PHE A O 1
ATOM 2097 N N . SER A 1 264 ? -9.841 -1.248 -3.621 1.00 92.69 264 SER A N 1
ATOM 2098 C CA . SER A 1 264 ? -8.500 -1.826 -3.692 1.00 92.69 264 SER A CA 1
ATOM 2099 C C . SER A 1 264 ? -7.593 -1.149 -2.661 1.00 92.69 264 SER A C 1
ATOM 2101 O O . SER A 1 264 ? -7.750 0.043 -2.377 1.00 92.69 264 SER A O 1
ATOM 2103 N N . ARG A 1 265 ? -6.588 -1.865 -2.142 1.00 94.50 265 ARG A N 1
ATOM 2104 C CA . ARG A 1 265 ? -5.596 -1.251 -1.238 1.00 94.50 265 ARG A CA 1
ATOM 2105 C C . ARG A 1 265 ? -4.925 -0.030 -1.868 1.00 94.50 265 ARG A C 1
ATOM 2107 O O . ARG A 1 265 ? -4.709 0.952 -1.176 1.00 94.50 265 ARG A O 1
ATOM 2114 N N . PHE A 1 266 ? -4.630 -0.079 -3.166 1.00 94.38 266 PHE A N 1
ATOM 2115 C CA . PHE A 1 266 ? -4.046 1.041 -3.901 1.00 94.38 266 PHE A CA 1
ATOM 2116 C C . PHE A 1 266 ? -4.882 2.321 -3.790 1.00 94.38 266 PHE A C 1
ATOM 2118 O O . PHE A 1 266 ? -4.308 3.387 -3.628 1.00 94.38 266 PHE A O 1
ATOM 2125 N N . TYR A 1 267 ? -6.211 2.214 -3.858 1.00 92.06 267 TYR A N 1
ATOM 2126 C CA . TYR A 1 267 ? -7.105 3.368 -3.727 1.00 92.06 267 TYR A CA 1
ATOM 2127 C C . TYR A 1 267 ? -7.262 3.834 -2.273 1.00 92.06 267 TYR A C 1
ATOM 2129 O O . TYR A 1 267 ? -7.490 5.010 -2.018 1.00 92.06 267 TYR A O 1
ATOM 2137 N N . ALA A 1 268 ? -7.137 2.913 -1.313 1.00 91.94 268 ALA A N 1
ATOM 2138 C CA . ALA A 1 268 ? -7.185 3.230 0.113 1.00 91.94 268 ALA A CA 1
ATOM 2139 C C . ALA A 1 268 ? -5.904 3.911 0.648 1.00 91.94 268 ALA A C 1
ATOM 2141 O O . ALA A 1 268 ? -5.928 4.439 1.758 1.00 91.94 268 ALA A O 1
ATOM 2142 N N . GLU A 1 269 ? -4.796 3.862 -0.102 1.00 91.25 269 GLU A N 1
ATOM 2143 C CA . GLU A 1 269 ? -3.474 4.417 0.245 1.00 91.25 269 GLU A CA 1
ATOM 2144 C C . GLU A 1 269 ? -3.281 5.869 -0.194 1.00 91.25 269 GLU A C 1
ATOM 2146 O O . GLU A 1 269 ? -2.711 6.636 0.616 1.00 91.25 269 GLU A O 1
#

Organism: Perca fluviatilis (NCBI:txid8168)